Protein AF-A0A1B6J426-F1 (afdb_monomer_lite)

Structure (mmCIF, N/CA/C/O backbone):
data_AF-A0A1B6J426-F1
#
_entry.id   AF-A0A1B6J426-F1
#
loop_
_atom_site.group_PDB
_atom_site.id
_atom_site.type_symbol
_atom_site.label_atom_id
_atom_site.label_alt_id
_atom_site.label_comp_id
_atom_site.label_asym_id
_atom_site.label_entity_id
_atom_site.label_seq_id
_atom_site.pdbx_PDB_ins_code
_atom_site.Cartn_x
_atom_site.Cartn_y
_atom_site.Cartn_z
_atom_site.occupancy
_atom_site.B_iso_or_equiv
_atom_site.auth_seq_id
_atom_site.auth_comp_id
_atom_site.auth_asym_id
_atom_site.auth_atom_id
_atom_site.pdbx_PDB_model_num
ATOM 1 N N . GLY A 1 1 ? 21.134 -14.071 -1.293 1.00 75.44 1 GLY A N 1
ATOM 2 C CA . GLY A 1 1 ? 22.003 -13.758 -2.445 1.00 75.44 1 GLY A CA 1
ATOM 3 C C . GLY A 1 1 ? 21.266 -12.941 -3.487 1.00 75.44 1 GLY A C 1
ATOM 4 O O . GLY A 1 1 ? 21.494 -11.751 -3.580 1.00 75.44 1 GLY A O 1
ATOM 5 N N . VAL A 1 2 ? 20.347 -13.547 -4.243 1.00 83.56 2 VAL A N 1
ATOM 6 C CA . VAL A 1 2 ? 19.621 -12.830 -5.313 1.00 83.56 2 VAL A CA 1
ATOM 7 C C . VAL A 1 2 ? 18.605 -11.816 -4.765 1.00 83.56 2 VAL A C 1
ATOM 9 O O . VAL A 1 2 ? 18.543 -10.693 -5.248 1.00 83.56 2 VAL A O 1
ATOM 12 N N . SER A 1 3 ? 17.859 -12.170 -3.714 1.00 88.62 3 SER A N 1
ATOM 13 C CA . SER A 1 3 ? 16.848 -11.292 -3.100 1.00 88.62 3 SER A CA 1
ATOM 14 C C . SER A 1 3 ? 17.425 -9.973 -2.562 1.00 88.62 3 SER A C 1
ATOM 16 O O . SER A 1 3 ? 16.850 -8.912 -2.777 1.00 88.62 3 SER A O 1
ATOM 18 N N . ILE A 1 4 ? 18.601 -10.019 -1.928 1.00 90.94 4 ILE A N 1
ATOM 19 C CA . ILE A 1 4 ? 19.280 -8.816 -1.426 1.00 90.94 4 ILE A CA 1
ATOM 20 C C . ILE A 1 4 ? 19.764 -7.914 -2.574 1.00 90.94 4 ILE A C 1
ATOM 22 O O . ILE A 1 4 ? 19.708 -6.694 -2.453 1.00 90.94 4 ILE A O 1
ATOM 26 N N . CYS A 1 5 ? 20.170 -8.488 -3.715 1.00 92.19 5 CYS A N 1
ATOM 27 C CA . CYS A 1 5 ? 20.513 -7.703 -4.902 1.00 92.19 5 CYS A CA 1
ATOM 28 C C . CYS A 1 5 ? 19.295 -6.963 -5.464 1.00 92.19 5 CYS A C 1
ATOM 30 O O . CYS A 1 5 ? 19.427 -5.802 -5.834 1.00 92.19 5 CYS A O 1
ATOM 32 N N . LEU A 1 6 ? 18.119 -7.605 -5.498 1.00 90.38 6 LEU A N 1
ATOM 33 C CA . LEU A 1 6 ? 16.876 -6.947 -5.915 1.00 90.38 6 LEU A CA 1
ATOM 34 C C . LEU A 1 6 ? 16.544 -5.766 -5.011 1.00 90.38 6 LEU A C 1
ATOM 36 O O . LEU A 1 6 ? 16.287 -4.671 -5.501 1.00 90.38 6 LEU A O 1
ATOM 40 N N . TYR A 1 7 ? 16.622 -5.967 -3.697 1.00 91.44 7 TYR A N 1
ATOM 41 C CA . TYR A 1 7 ? 16.421 -4.890 -2.736 1.00 91.44 7 TYR A CA 1
ATOM 42 C C . TYR A 1 7 ? 17.358 -3.697 -3.006 1.00 91.44 7 TYR A C 1
ATOM 44 O O . TYR A 1 7 ? 16.880 -2.577 -3.180 1.00 91.44 7 TYR A O 1
ATOM 52 N N . TYR A 1 8 ? 18.673 -3.918 -3.115 1.00 92.50 8 TYR A N 1
ATOM 53 C CA . TYR A 1 8 ? 19.620 -2.822 -3.363 1.00 92.50 8 TYR A CA 1
ATOM 54 C C . TYR A 1 8 ? 19.478 -2.180 -4.747 1.00 92.50 8 TYR A C 1
ATOM 56 O O . TYR A 1 8 ? 19.763 -0.991 -4.894 1.00 92.50 8 TYR A O 1
ATOM 64 N N . LEU A 1 9 ? 19.021 -2.934 -5.749 1.00 92.69 9 LEU A N 1
ATOM 65 C CA . LEU A 1 9 ? 18.682 -2.393 -7.062 1.00 92.69 9 LEU A CA 1
ATOM 66 C C . LEU A 1 9 ? 17.533 -1.385 -6.954 1.00 92.69 9 LEU A C 1
ATOM 68 O O . LEU A 1 9 ? 17.644 -0.295 -7.505 1.00 92.69 9 LEU A O 1
ATOM 72 N N . ALA A 1 10 ? 16.471 -1.724 -6.216 1.00 93.62 10 ALA A N 1
ATOM 73 C CA . ALA A 1 10 ? 15.325 -0.838 -6.019 1.00 93.62 10 ALA A CA 1
ATOM 74 C C . ALA A 1 10 ? 15.622 0.349 -5.098 1.00 93.62 10 ALA A C 1
ATOM 76 O O . ALA A 1 10 ? 15.086 1.434 -5.302 1.00 93.62 10 ALA A O 1
ATOM 77 N N . TYR A 1 11 ? 16.515 0.173 -4.122 1.00 92.44 11 TYR A N 1
ATOM 78 C CA . TYR A 1 11 ? 16.965 1.255 -3.246 1.00 92.44 11 TYR A CA 1
ATOM 79 C C . TYR A 1 11 ? 17.638 2.404 -4.022 1.00 92.44 11 TYR A C 1
ATOM 81 O O . TYR A 1 11 ? 17.579 3.562 -3.611 1.00 92.44 11 TYR A O 1
ATOM 89 N N . CYS A 1 12 ? 18.270 2.105 -5.161 1.00 95.56 12 CYS A N 1
ATOM 90 C CA . CYS A 1 12 ? 18.831 3.113 -6.052 1.00 95.56 12 CYS A CA 1
ATOM 91 C C . CYS A 1 12 ? 17.807 3.511 -7.129 1.00 95.56 12 CYS A C 1
ATOM 93 O O . CYS A 1 12 ? 17.695 2.844 -8.157 1.00 95.56 12 CYS A O 1
ATOM 95 N N . GLU A 1 13 ? 17.108 4.634 -6.918 1.00 94.88 13 GLU A N 1
ATOM 96 C CA . GLU A 1 13 ? 16.091 5.172 -7.844 1.00 94.88 13 GLU A CA 1
ATOM 97 C C . GLU A 1 13 ? 16.594 5.228 -9.299 1.00 94.88 13 GLU A C 1
ATOM 99 O O . GLU A 1 13 ? 15.939 4.695 -10.192 1.00 94.88 13 GLU A O 1
ATOM 104 N N . ASP A 1 14 ? 17.794 5.772 -9.537 1.00 95.75 14 ASP A N 1
ATOM 105 C CA . ASP A 1 14 ? 18.390 5.872 -10.879 1.00 95.75 14 ASP A CA 1
ATOM 106 C C . ASP A 1 14 ? 18.650 4.507 -11.532 1.00 95.75 14 ASP A C 1
ATOM 108 O O . ASP A 1 14 ? 18.581 4.367 -12.756 1.00 95.75 14 ASP A O 1
ATOM 112 N N . ALA A 1 15 ? 19.013 3.498 -10.738 1.00 95.94 15 ALA A N 1
ATOM 113 C CA . ALA A 1 15 ? 1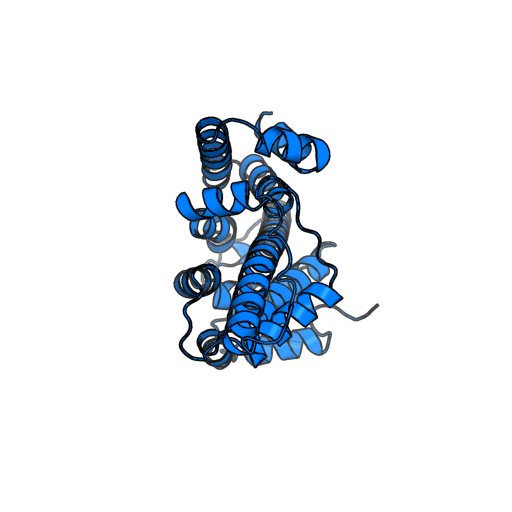9.250 2.156 -11.254 1.00 95.94 15 ALA A CA 1
ATOM 114 C C . ALA A 1 15 ? 17.925 1.490 -11.627 1.00 95.94 15 ALA A C 1
ATOM 116 O O . ALA A 1 15 ? 17.811 0.931 -12.720 1.00 95.94 15 ALA A O 1
ATOM 117 N N . LEU A 1 16 ? 16.919 1.598 -10.758 1.00 96.88 16 LEU A N 1
ATOM 118 C CA . LEU A 1 1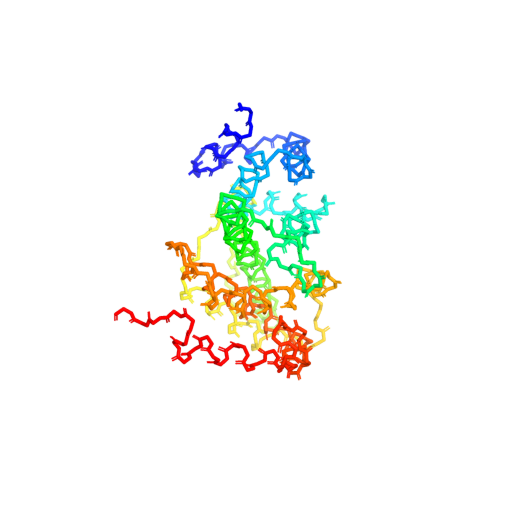6 ? 15.599 1.037 -11.006 1.00 96.88 16 LEU A CA 1
ATOM 119 C C . LEU A 1 16 ? 14.876 1.746 -12.161 1.00 96.88 16 LEU A C 1
ATOM 121 O O . LEU A 1 16 ? 14.223 1.080 -12.962 1.00 96.88 16 LEU A O 1
ATOM 125 N N . GLU A 1 17 ? 15.069 3.055 -12.341 1.00 97.19 17 GLU A N 1
ATOM 126 C CA . GLU A 1 17 ? 14.564 3.780 -13.513 1.00 97.19 17 GLU A CA 1
ATOM 127 C C . GLU A 1 17 ? 15.110 3.175 -14.817 1.00 97.19 17 GLU A C 1
ATOM 129 O O . GLU A 1 17 ? 14.360 2.954 -15.770 1.00 97.19 17 GLU A O 1
ATOM 134 N N . ARG A 1 18 ? 16.406 2.836 -14.867 1.00 97.19 18 ARG A N 1
ATOM 135 C CA . ARG A 1 18 ? 16.998 2.177 -16.047 1.00 97.19 18 ARG A CA 1
ATOM 136 C C . ARG A 1 18 ? 16.461 0.768 -16.256 1.00 97.19 18 ARG A C 1
ATOM 138 O O . ARG A 1 18 ? 16.307 0.352 -17.400 1.00 97.19 18 ARG A O 1
ATOM 145 N N . VAL A 1 19 ? 16.175 0.039 -15.179 1.00 97.19 19 VAL A N 1
ATOM 146 C CA . VAL A 1 19 ? 15.521 -1.275 -15.258 1.00 97.19 19 VAL A CA 1
ATOM 147 C C . VAL A 1 19 ? 14.135 -1.125 -15.874 1.00 97.19 19 VAL A C 1
ATOM 149 O O . VAL A 1 19 ? 13.803 -1.885 -16.773 1.00 97.19 19 VAL A O 1
ATOM 152 N N . CYS A 1 20 ? 13.374 -0.096 -15.492 1.00 97.44 20 CYS A N 1
ATOM 153 C CA . CYS A 1 20 ? 12.045 0.198 -16.037 1.00 97.44 20 CYS A CA 1
ATOM 154 C C . CYS A 1 20 ? 12.035 0.535 -17.543 1.00 97.44 20 CYS A C 1
ATOM 156 O O . CYS A 1 20 ? 10.964 0.580 -18.145 1.00 97.44 20 CYS A O 1
ATOM 158 N N . LEU A 1 21 ? 13.200 0.762 -18.162 1.00 97.38 21 LEU A N 1
ATOM 159 C CA . LEU A 1 21 ? 13.352 0.946 -19.612 1.00 97.38 21 LEU A CA 1
ATOM 160 C C . LEU A 1 21 ? 13.595 -0.370 -20.373 1.00 97.38 21 LEU A C 1
ATOM 162 O O . LEU A 1 21 ? 13.662 -0.361 -21.604 1.00 97.38 21 LEU A O 1
ATOM 166 N N . LEU A 1 22 ? 13.763 -1.491 -19.668 1.00 97.62 22 LEU A N 1
ATOM 167 C CA . LEU A 1 22 ? 13.938 -2.804 -20.284 1.00 97.62 22 LEU A CA 1
ATOM 168 C C . LEU A 1 22 ? 12.643 -3.281 -20.969 1.00 97.62 22 LEU A C 1
ATOM 170 O O . LEU A 1 22 ? 11.553 -2.790 -20.668 1.00 97.62 22 LEU A O 1
ATOM 174 N N . PRO A 1 23 ? 12.734 -4.250 -21.900 1.00 98.00 23 PRO A N 1
ATOM 175 C CA . PRO A 1 23 ? 11.558 -4.813 -22.551 1.00 98.00 23 PRO A CA 1
ATOM 176 C C . PRO A 1 23 ? 10.539 -5.359 -21.548 1.00 98.00 23 PRO A C 1
ATOM 178 O O . PRO A 1 23 ? 10.910 -5.981 -20.557 1.00 98.00 23 PRO A O 1
ATOM 181 N N . HIS A 1 24 ? 9.251 -5.208 -21.860 1.00 96.94 24 HIS A N 1
ATOM 182 C CA . HIS A 1 24 ? 8.154 -5.588 -20.965 1.00 96.94 24 HIS A CA 1
ATOM 183 C C . HIS A 1 24 ? 8.243 -7.030 -20.437 1.00 96.94 24 HIS A C 1
ATOM 185 O O . HIS A 1 24 ? 8.048 -7.240 -19.250 1.00 96.94 24 HIS A O 1
ATOM 191 N N . HIS A 1 25 ? 8.628 -8.009 -21.267 1.00 97.75 25 HIS A N 1
ATOM 192 C CA . HIS A 1 25 ? 8.788 -9.398 -20.810 1.00 97.75 25 HIS A CA 1
ATOM 193 C C . HIS A 1 25 ? 9.840 -9.550 -19.695 1.00 97.75 25 HIS A C 1
ATOM 195 O O . HIS A 1 25 ? 9.650 -10.344 -18.786 1.00 97.75 25 HIS A O 1
ATOM 201 N N . ILE A 1 26 ? 10.909 -8.745 -19.713 1.00 98.12 26 ILE A N 1
ATOM 202 C CA . ILE A 1 26 ? 11.928 -8.746 -18.653 1.00 98.12 26 ILE A CA 1
ATOM 203 C C . ILE A 1 26 ? 11.361 -8.164 -17.354 1.00 98.12 26 ILE A C 1
ATOM 205 O O . ILE A 1 26 ? 11.683 -8.647 -16.273 1.00 98.12 26 ILE A O 1
ATOM 209 N N . LEU A 1 27 ? 10.512 -7.136 -17.450 1.00 98.06 27 LEU A N 1
ATOM 210 C CA . LEU A 1 27 ? 9.833 -6.551 -16.291 1.00 98.06 27 LEU A CA 1
ATOM 211 C C . LEU A 1 27 ? 8.810 -7.520 -15.695 1.00 98.06 27 LEU A C 1
ATOM 213 O O . LEU A 1 27 ? 8.777 -7.691 -14.479 1.00 98.06 27 LEU A O 1
ATOM 217 N N . ALA A 1 28 ? 8.043 -8.200 -16.546 1.00 98.44 28 ALA A N 1
ATOM 218 C CA . ALA A 1 28 ? 7.099 -9.231 -16.135 1.00 98.44 28 ALA A CA 1
ATOM 219 C C . ALA A 1 28 ? 7.801 -10.383 -15.402 1.00 98.44 28 ALA A C 1
ATOM 221 O O . ALA A 1 28 ? 7.361 -10.770 -14.316 1.00 98.44 28 ALA A O 1
ATOM 222 N N . ASP A 1 29 ? 8.928 -10.873 -15.930 1.00 98.38 29 ASP A N 1
ATOM 223 C CA . ASP A 1 29 ? 9.743 -11.917 -15.295 1.00 98.38 29 ASP A CA 1
ATOM 224 C C . ASP A 1 29 ? 10.355 -11.440 -13.967 1.00 98.38 29 ASP A C 1
ATOM 226 O O . ASP A 1 29 ? 10.378 -12.181 -12.981 1.00 98.38 29 ASP A O 1
ATOM 230 N N . LEU A 1 30 ? 10.825 -10.188 -13.914 1.00 97.88 30 LEU A N 1
ATOM 231 C CA . LEU A 1 30 ? 11.364 -9.571 -12.700 1.00 97.88 30 LEU A CA 1
ATOM 232 C C . LEU A 1 30 ? 10.310 -9.516 -11.589 1.00 97.88 30 LEU A C 1
ATOM 234 O O . LEU A 1 30 ? 10.582 -9.936 -10.461 1.00 97.88 30 LEU A O 1
ATOM 238 N N . VAL A 1 31 ? 9.115 -9.013 -11.905 1.00 98.31 31 VAL A N 1
ATOM 239 C CA . VAL A 1 31 ? 8.001 -8.929 -10.954 1.00 98.31 31 VAL A CA 1
ATOM 240 C C . VAL A 1 31 ? 7.525 -10.325 -10.563 1.00 98.31 31 VAL A C 1
ATOM 242 O O . VAL A 1 31 ? 7.381 -10.580 -9.370 1.00 98.31 31 VAL A O 1
ATOM 245 N N . SER A 1 32 ? 7.420 -11.260 -11.513 1.00 98.31 32 SER A N 1
ATOM 246 C CA . SER A 1 32 ? 7.071 -12.665 -11.245 1.00 98.31 32 SER A CA 1
ATOM 247 C C . SER A 1 32 ? 8.020 -13.291 -10.231 1.00 98.31 32 SER A C 1
ATOM 249 O O . SER A 1 32 ? 7.596 -13.935 -9.271 1.00 98.31 32 SER A O 1
ATOM 251 N N . TYR A 1 33 ? 9.322 -13.078 -10.414 1.00 97.19 33 TYR A N 1
ATOM 252 C CA . TYR A 1 33 ? 10.337 -13.610 -9.517 1.00 97.19 33 TYR A CA 1
ATOM 253 C C . TYR A 1 33 ? 10.290 -12.951 -8.130 1.00 97.19 33 TYR A C 1
ATOM 255 O O . TYR A 1 33 ? 10.394 -13.641 -7.115 1.00 97.19 33 TYR A O 1
ATOM 263 N N . ALA A 1 34 ? 10.096 -11.632 -8.058 1.00 97.31 34 ALA A N 1
ATOM 264 C CA . ALA A 1 34 ? 9.940 -10.931 -6.786 1.00 97.31 34 ALA A CA 1
ATOM 265 C C . ALA A 1 34 ? 8.661 -11.359 -6.038 1.00 97.31 34 ALA A C 1
ATOM 267 O O . ALA A 1 34 ? 8.697 -11.539 -4.822 1.00 97.31 34 ALA A O 1
ATOM 268 N N . LEU A 1 35 ? 7.556 -11.602 -6.747 1.00 97.81 35 LEU A N 1
ATOM 269 C CA . LEU A 1 35 ? 6.321 -12.142 -6.176 1.00 97.81 35 LEU A CA 1
ATOM 270 C C . LEU A 1 35 ? 6.499 -13.580 -5.680 1.00 97.81 35 LEU A C 1
ATOM 272 O O . LEU A 1 35 ? 6.036 -13.912 -4.591 1.00 97.81 35 LEU A O 1
ATOM 276 N N . TRP A 1 36 ? 7.224 -14.418 -6.422 1.00 96.38 36 TRP A N 1
ATOM 277 C CA . TRP A 1 36 ? 7.579 -15.763 -5.968 1.00 96.38 36 TRP A CA 1
ATOM 278 C C . TRP A 1 36 ? 8.390 -15.729 -4.662 1.00 96.38 36 TRP A C 1
ATOM 280 O O . TRP A 1 36 ? 8.144 -16.534 -3.761 1.00 96.38 36 TRP A O 1
ATOM 290 N N . LEU A 1 37 ? 9.307 -14.765 -4.505 1.00 95.62 37 LEU A N 1
ATOM 291 C CA . LEU A 1 37 ? 10.052 -14.570 -3.255 1.00 95.62 37 LEU A CA 1
ATOM 292 C C . LEU A 1 37 ? 9.154 -14.195 -2.063 1.00 95.62 37 LEU A C 1
ATOM 294 O O . LEU A 1 37 ? 9.485 -14.592 -0.946 1.00 95.62 37 LEU A O 1
ATOM 298 N N . LEU A 1 38 ? 8.039 -13.479 -2.269 1.00 94.69 38 LEU A N 1
ATOM 299 C CA . LEU A 1 38 ? 7.060 -13.199 -1.202 1.00 94.69 38 LEU A CA 1
ATOM 300 C C . LEU A 1 38 ? 6.386 -14.479 -0.692 1.00 94.69 38 LEU A C 1
ATOM 302 O O . LEU A 1 38 ? 6.070 -14.589 0.489 1.00 94.69 38 LEU A O 1
ATOM 306 N N . GLU A 1 39 ? 6.188 -15.464 -1.564 1.00 92.19 39 GLU A N 1
ATOM 307 C CA . GLU A 1 39 ? 5.526 -16.725 -1.212 1.00 92.19 39 GLU A CA 1
ATOM 308 C C . GLU A 1 39 ? 6.509 -17.764 -0.633 1.00 92.19 39 GLU A C 1
ATOM 310 O O . GLU A 1 39 ? 6.105 -18.653 0.121 1.00 92.19 39 GLU A O 1
ATOM 315 N N . CYS A 1 40 ? 7.812 -17.632 -0.910 1.00 85.31 40 CYS A N 1
ATOM 316 C CA . CYS A 1 40 ? 8.866 -18.535 -0.431 1.00 85.31 40 CYS A CA 1
ATOM 317 C C . CYS A 1 40 ? 8.945 -18.624 1.095 1.00 85.31 40 CYS A C 1
ATOM 319 O O . CYS A 1 40 ? 8.791 -17.626 1.775 1.00 85.31 40 CYS A O 1
ATOM 321 N N . SER A 1 41 ? 9.308 -19.779 1.648 1.00 71.31 41 SER A N 1
ATOM 322 C CA . SER A 1 41 ? 9.363 -20.026 3.100 1.00 71.31 41 SER A CA 1
ATOM 323 C C . SER A 1 41 ? 10.526 -19.367 3.857 1.00 71.31 41 SER A C 1
ATOM 325 O O . SER A 1 41 ? 10.605 -19.509 5.070 1.00 71.31 41 SER A O 1
ATOM 327 N N . HIS A 1 42 ? 11.442 -18.667 3.182 1.00 86.00 42 HIS A N 1
ATOM 328 C CA . HIS A 1 42 ? 12.589 -18.040 3.841 1.00 86.00 42 HIS A CA 1
ATOM 329 C C . HIS A 1 42 ? 12.315 -16.560 4.137 1.00 86.00 42 HIS A C 1
ATOM 331 O O . HIS A 1 42 ? 12.272 -15.746 3.209 1.00 86.00 42 HIS A O 1
ATOM 337 N N . ASP A 1 43 ? 12.223 -16.191 5.417 1.00 84.62 43 ASP A N 1
ATOM 338 C CA . ASP A 1 43 ? 11.827 -14.846 5.874 1.00 84.62 43 ASP A CA 1
ATOM 339 C C . ASP A 1 43 ? 12.655 -13.718 5.263 1.00 84.62 43 ASP A C 1
ATOM 341 O O . ASP A 1 43 ? 12.113 -12.711 4.810 1.00 84.62 43 ASP A O 1
ATOM 345 N N . SER A 1 44 ? 13.976 -13.895 5.154 1.00 89.12 44 SER A N 1
ATOM 346 C CA . SER A 1 44 ? 14.812 -12.868 4.525 1.00 89.12 44 SER A CA 1
ATOM 347 C C . SER A 1 44 ? 14.490 -12.681 3.036 1.00 89.12 44 SER A C 1
ATOM 349 O O . SER A 1 44 ? 14.612 -11.575 2.523 1.00 89.12 44 SER A O 1
ATOM 351 N N . GLY A 1 45 ? 14.064 -13.726 2.319 1.00 91.56 45 GLY A N 1
ATOM 352 C CA . GLY A 1 45 ? 13.622 -13.626 0.927 1.00 91.56 45 GLY A CA 1
ATOM 353 C C . GLY A 1 45 ? 12.357 -12.783 0.807 1.00 91.56 45 GLY A C 1
ATOM 354 O O . GLY A 1 45 ? 12.348 -11.824 0.032 1.00 91.56 45 GLY A O 1
ATOM 355 N N . ARG A 1 46 ? 11.360 -13.086 1.649 1.00 92.88 46 ARG A N 1
ATOM 356 C CA . ARG A 1 46 ? 10.104 -12.330 1.756 1.00 92.88 46 ARG A CA 1
ATOM 357 C C . ARG A 1 46 ? 10.364 -10.869 2.089 1.00 92.88 46 ARG A C 1
ATOM 359 O O . ARG A 1 46 ? 9.924 -9.987 1.367 1.00 92.88 46 ARG A O 1
ATOM 366 N N . CYS A 1 47 ? 11.159 -10.615 3.126 1.00 92.56 47 CYS A N 1
ATOM 367 C CA . CYS A 1 47 ? 11.491 -9.271 3.590 1.00 92.56 47 CYS A CA 1
ATOM 368 C C . CYS A 1 47 ? 12.164 -8.425 2.494 1.00 92.56 47 CYS A C 1
ATOM 370 O O . CYS A 1 47 ? 11.723 -7.311 2.209 1.00 92.56 47 CYS A O 1
ATOM 372 N N . HIS A 1 48 ? 13.180 -8.965 1.809 1.00 95.25 48 HIS A N 1
ATOM 373 C CA . HIS A 1 48 ? 13.829 -8.253 0.705 1.00 95.25 48 HIS A CA 1
ATOM 374 C C . HIS A 1 48 ? 12.878 -7.987 -0.470 1.00 95.25 48 HIS A C 1
ATOM 376 O O . HIS A 1 48 ? 12.963 -6.922 -1.077 1.00 95.25 48 HIS A O 1
ATOM 382 N N . ALA A 1 49 ? 11.977 -8.921 -0.789 1.00 96.94 49 ALA A N 1
ATOM 383 C CA . ALA A 1 49 ? 10.977 -8.729 -1.836 1.00 96.94 49 ALA A CA 1
ATOM 384 C C . ALA A 1 49 ? 9.933 -7.666 -1.447 1.00 96.94 49 ALA A C 1
ATOM 386 O O . ALA A 1 49 ? 9.619 -6.797 -2.259 1.00 96.94 49 ALA A O 1
ATOM 387 N N . THR A 1 50 ? 9.467 -7.656 -0.195 1.00 97.44 50 THR A N 1
ATOM 388 C CA . THR A 1 50 ? 8.571 -6.613 0.329 1.00 97.44 50 THR A CA 1
ATOM 389 C C . THR A 1 50 ? 9.221 -5.235 0.232 1.00 97.44 50 THR A C 1
ATOM 391 O O . THR A 1 50 ? 8.601 -4.291 -0.257 1.00 97.44 50 THR A O 1
ATOM 394 N N . MET A 1 51 ? 10.494 -5.117 0.630 1.00 96.38 51 MET A N 1
ATOM 395 C CA . MET A 1 51 ? 11.248 -3.868 0.490 1.00 96.38 51 MET A CA 1
ATOM 396 C C . MET A 1 51 ? 11.431 -3.474 -0.979 1.00 96.38 51 MET A C 1
ATOM 398 O O . MET A 1 51 ? 11.207 -2.315 -1.319 1.00 96.38 51 MET A O 1
ATOM 402 N N . PHE A 1 52 ? 11.786 -4.421 -1.855 1.00 97.88 52 PHE A N 1
ATOM 403 C CA . PHE A 1 52 ? 11.889 -4.186 -3.298 1.00 97.88 52 PHE A CA 1
ATOM 404 C C . PHE A 1 52 ? 10.611 -3.548 -3.849 1.00 97.88 52 PHE A C 1
ATOM 406 O O . PHE A 1 52 ? 10.689 -2.496 -4.482 1.00 97.88 52 PHE A O 1
ATOM 413 N N . PHE A 1 53 ? 9.441 -4.122 -3.560 1.00 98.31 53 PHE A N 1
ATOM 414 C CA . PHE A 1 53 ? 8.168 -3.560 -4.010 1.00 98.31 53 PHE A CA 1
ATOM 415 C C . PHE A 1 53 ? 7.888 -2.186 -3.399 1.00 98.31 53 PHE A C 1
ATOM 417 O O . PHE A 1 53 ? 7.552 -1.263 -4.137 1.00 98.31 53 PHE A O 1
ATOM 424 N N . GLY A 1 54 ? 8.127 -2.007 -2.097 1.00 97.19 54 GLY A N 1
ATOM 425 C CA . GLY A 1 54 ? 7.960 -0.715 -1.425 1.00 97.19 54 GLY A CA 1
ATOM 426 C C . GLY A 1 54 ? 8.755 0.425 -2.079 1.00 97.19 54 GLY A C 1
ATOM 427 O O . GLY A 1 54 ? 8.225 1.523 -2.230 1.00 97.19 54 GLY A O 1
ATOM 428 N N . PHE A 1 55 ? 9.989 0.165 -2.524 1.00 97.12 55 PHE A N 1
ATOM 429 C CA . PHE A 1 55 ? 10.790 1.142 -3.279 1.00 97.12 55 PHE A CA 1
ATOM 430 C C . PHE A 1 55 ? 10.392 1.252 -4.756 1.00 97.12 55 PHE A C 1
ATOM 432 O O . PHE A 1 55 ? 10.647 2.278 -5.384 1.00 97.12 55 PHE A O 1
ATOM 439 N N . SER A 1 56 ? 9.770 0.217 -5.322 1.00 97.81 56 SER A N 1
ATOM 440 C CA . SER A 1 56 ? 9.456 0.154 -6.752 1.00 97.81 56 SER A CA 1
ATOM 441 C C . SER A 1 56 ? 8.076 0.692 -7.119 1.00 97.81 56 SER A C 1
ATOM 443 O O . SER A 1 56 ? 7.877 1.073 -8.269 1.00 97.81 56 SER A O 1
ATOM 445 N N . PHE A 1 57 ? 7.129 0.779 -6.181 1.00 98.19 57 PHE A N 1
ATOM 446 C CA . PHE A 1 57 ? 5.767 1.251 -6.472 1.00 98.19 57 PHE A CA 1
ATOM 447 C C . PHE A 1 57 ? 5.695 2.691 -6.986 1.00 98.19 57 PHE A C 1
ATOM 449 O O . PHE A 1 57 ? 4.729 3.049 -7.655 1.00 98.19 57 PHE A O 1
ATOM 456 N N . GLN A 1 58 ? 6.740 3.495 -6.767 1.00 96.25 58 GLN A N 1
ATOM 457 C CA . GLN A 1 58 ? 6.846 4.822 -7.375 1.00 96.25 58 GLN A CA 1
ATOM 458 C C . GLN A 1 58 ? 6.943 4.795 -8.914 1.00 96.25 58 GLN A C 1
ATOM 460 O O . GLN A 1 58 ? 6.715 5.812 -9.568 1.00 96.25 58 GLN A O 1
ATOM 465 N N . PHE A 1 59 ? 7.259 3.640 -9.506 1.00 97.88 59 PHE A N 1
ATOM 466 C CA . PHE A 1 59 ? 7.311 3.418 -10.946 1.00 97.88 59 PHE A CA 1
ATOM 467 C C . PHE A 1 59 ? 6.024 2.742 -11.419 1.00 97.88 59 PHE A C 1
ATOM 469 O O . PHE A 1 59 ? 5.801 1.556 -11.161 1.00 97.88 59 PHE A O 1
ATOM 476 N N . ARG A 1 60 ? 5.190 3.475 -12.169 1.00 97.44 60 ARG A N 1
ATOM 477 C CA . ARG A 1 60 ? 3.881 2.975 -12.627 1.00 97.44 60 ARG A CA 1
ATOM 478 C C . ARG A 1 60 ? 3.986 1.652 -13.390 1.00 97.44 60 ARG A C 1
ATOM 480 O O . ARG A 1 60 ? 3.125 0.803 -13.224 1.00 97.44 60 ARG A O 1
ATOM 487 N N . ILE A 1 61 ? 5.043 1.453 -14.180 1.00 97.81 61 ILE A N 1
ATOM 488 C CA . ILE A 1 61 ? 5.227 0.209 -14.941 1.00 97.81 61 ILE A CA 1
ATOM 489 C C . ILE A 1 61 ? 5.428 -1.025 -14.046 1.00 97.81 61 ILE A C 1
ATOM 491 O O . ILE A 1 61 ? 4.978 -2.106 -14.403 1.00 97.81 61 ILE A O 1
ATOM 495 N N . ILE A 1 62 ? 6.067 -0.873 -12.879 1.00 98.38 62 ILE A N 1
ATOM 496 C CA . ILE A 1 62 ? 6.221 -1.969 -11.911 1.00 98.38 62 ILE A CA 1
ATOM 497 C C . ILE A 1 62 ? 4.925 -2.171 -11.124 1.00 98.38 62 ILE A C 1
ATOM 499 O O . ILE A 1 62 ? 4.543 -3.309 -10.870 1.00 98.38 62 ILE A O 1
ATOM 503 N N . LEU A 1 63 ? 4.241 -1.080 -10.765 1.00 98.56 63 LEU A N 1
ATOM 504 C CA . LEU A 1 63 ? 2.942 -1.123 -10.089 1.00 98.56 63 LEU A CA 1
ATOM 505 C C . LEU A 1 63 ? 1.886 -1.868 -10.923 1.00 98.56 63 LEU A C 1
ATOM 507 O O . LEU A 1 63 ? 1.237 -2.776 -10.420 1.00 98.56 63 LEU A O 1
ATOM 511 N N . GLU A 1 64 ? 1.757 -1.521 -12.207 1.00 98.25 64 GLU A N 1
ATOM 512 C CA . GLU A 1 64 ? 0.816 -2.162 -13.137 1.00 98.25 64 GLU A CA 1
ATOM 513 C C . GLU A 1 64 ? 1.118 -3.661 -13.297 1.00 98.25 64 GLU A C 1
ATOM 515 O O . GLU A 1 64 ? 0.206 -4.486 -13.298 1.00 98.25 64 GLU A O 1
ATOM 520 N N . GLU A 1 65 ? 2.397 -4.030 -13.379 1.00 98.62 65 GLU A N 1
ATOM 521 C CA . GLU A 1 65 ? 2.812 -5.430 -13.477 1.00 98.62 65 GLU A CA 1
ATOM 522 C C . GLU A 1 65 ? 2.534 -6.210 -12.180 1.00 98.62 65 GLU A C 1
ATOM 524 O O . GLU A 1 65 ? 2.096 -7.359 -12.216 1.00 98.62 65 GLU A O 1
ATOM 529 N N . PHE A 1 66 ? 2.736 -5.574 -11.023 1.00 98.75 66 PHE A N 1
ATOM 530 C CA . PHE A 1 66 ? 2.397 -6.141 -9.719 1.00 98.75 66 PHE A CA 1
ATOM 531 C C . PHE A 1 66 ? 0.896 -6.435 -9.602 1.00 98.75 66 PHE A C 1
ATOM 533 O O . PHE A 1 66 ? 0.522 -7.514 -9.140 1.00 98.75 66 PHE A O 1
ATOM 540 N N . ASP A 1 67 ? 0.039 -5.519 -10.059 1.00 98.62 67 ASP A N 1
ATOM 541 C CA . ASP A 1 67 ? -1.416 -5.706 -10.048 1.00 98.62 67 ASP A CA 1
ATOM 542 C C . ASP A 1 67 ? -1.862 -6.862 -10.950 1.00 98.62 67 ASP A C 1
ATOM 544 O O . ASP A 1 67 ? -2.650 -7.712 -10.531 1.00 98.62 67 ASP A O 1
ATOM 548 N N . VAL A 1 68 ? -1.345 -6.926 -12.184 1.00 98.38 68 VAL A N 1
ATOM 549 C CA . VAL A 1 68 ? -1.707 -7.971 -13.162 1.00 98.38 68 VAL A CA 1
ATOM 550 C C . VAL A 1 68 ? -1.316 -9.369 -12.674 1.00 98.38 68 VAL A C 1
ATOM 552 O O . VAL A 1 68 ? -1.961 -10.354 -13.038 1.00 98.38 68 VAL A O 1
ATOM 555 N N . GLN A 1 69 ? -0.297 -9.463 -11.821 1.00 98.50 69 GLN A N 1
ATOM 556 C CA . GLN A 1 69 ? 0.209 -10.719 -11.275 1.00 98.50 69 GLN A CA 1
ATOM 557 C C . GLN A 1 69 ? -0.304 -11.039 -9.859 1.00 98.50 69 GLN A C 1
ATOM 559 O O . GLN A 1 69 ? 0.313 -11.834 -9.141 1.00 98.50 69 GLN A O 1
ATOM 564 N N . ASP A 1 70 ? -1.447 -10.466 -9.456 1.00 98.12 70 ASP A N 1
ATOM 565 C CA . ASP A 1 70 ? -2.105 -10.759 -8.170 1.00 98.12 70 ASP A CA 1
ATOM 566 C C . ASP A 1 70 ? -1.193 -10.439 -6.964 1.00 98.12 70 ASP A C 1
ATOM 568 O O . ASP A 1 70 ? -1.154 -11.130 -5.939 1.00 98.12 70 ASP A O 1
ATOM 572 N N . GLY A 1 71 ? -0.400 -9.375 -7.114 1.00 98.56 71 GLY A N 1
ATOM 573 C CA . GLY A 1 71 ? 0.621 -8.981 -6.156 1.00 98.56 71 GLY A CA 1
ATOM 574 C C . GLY A 1 71 ? 0.046 -8.538 -4.817 1.00 98.56 71 GLY A C 1
ATOM 575 O O . GLY A 1 71 ? 0.603 -8.889 -3.777 1.00 98.56 71 GLY A O 1
ATOM 576 N N . LEU A 1 72 ? -1.087 -7.826 -4.813 1.00 98.62 72 LEU A N 1
ATOM 577 C CA . LEU A 1 72 ? -1.689 -7.313 -3.579 1.00 98.62 72 LEU A CA 1
ATOM 578 C C . LEU A 1 72 ? -2.083 -8.448 -2.628 1.00 98.62 72 LEU A C 1
ATOM 580 O O . LEU A 1 72 ? -1.769 -8.382 -1.440 1.00 98.62 72 LEU A O 1
ATOM 584 N N . ARG A 1 73 ? -2.691 -9.526 -3.144 1.00 98.44 73 ARG A N 1
ATOM 585 C CA . ARG A 1 73 ? -2.999 -10.721 -2.346 1.00 98.44 73 ARG A CA 1
ATOM 586 C C . ARG A 1 73 ? -1.731 -11.378 -1.812 1.00 98.44 73 ARG A C 1
ATOM 588 O O . ARG A 1 73 ? -1.691 -11.771 -0.649 1.00 98.44 73 ARG A O 1
ATOM 595 N N . LYS A 1 74 ? -0.694 -11.513 -2.643 1.00 98.25 74 LYS A N 1
ATOM 596 C CA . LYS A 1 74 ? 0.583 -12.118 -2.228 1.00 98.25 74 LYS A CA 1
ATOM 597 C C . LYS A 1 74 ? 1.254 -11.300 -1.125 1.00 98.25 74 LYS A C 1
ATOM 599 O O . LYS A 1 74 ? 1.702 -11.882 -0.146 1.00 98.25 74 LYS A O 1
ATOM 604 N N . LEU A 1 75 ? 1.262 -9.971 -1.242 1.00 98.25 75 LEU A N 1
ATOM 605 C CA . LEU A 1 75 ? 1.781 -9.059 -0.222 1.00 98.25 75 LEU A CA 1
ATOM 606 C C . LEU A 1 75 ? 0.949 -9.108 1.067 1.00 98.25 75 LEU A C 1
ATOM 608 O O . LEU A 1 75 ? 1.521 -9.190 2.150 1.00 98.25 75 LEU A O 1
ATOM 612 N N . TYR A 1 76 ? -0.382 -9.110 0.958 1.00 97.75 76 TYR A N 1
ATOM 613 C CA . TYR A 1 76 ? -1.291 -9.275 2.096 1.00 97.75 76 TYR A CA 1
ATOM 614 C C . TYR A 1 76 ? -0.996 -10.572 2.864 1.00 97.75 76 TYR A C 1
ATOM 616 O O . TYR A 1 76 ? -0.831 -10.541 4.083 1.00 97.75 76 TYR A O 1
ATOM 624 N N . ASN A 1 77 ? -0.821 -11.685 2.144 1.00 96.38 77 ASN A N 1
ATOM 625 C CA . ASN A 1 77 ? -0.536 -12.994 2.731 1.00 96.38 77 ASN A CA 1
ATOM 626 C C . ASN A 1 77 ? 0.785 -13.040 3.518 1.00 96.38 77 ASN A C 1
ATOM 628 O O . ASN A 1 77 ? 0.903 -13.850 4.428 1.00 96.38 77 ASN A O 1
ATOM 632 N N . VAL A 1 78 ? 1.767 -12.180 3.214 1.00 95.81 78 VAL A N 1
ATOM 633 C CA . VAL A 1 78 ? 3.017 -12.098 3.998 1.00 95.81 78 VAL A CA 1
ATOM 634 C C . VAL A 1 78 ? 2.748 -11.661 5.441 1.00 95.81 78 VAL A C 1
ATOM 636 O O . VAL A 1 78 ? 3.478 -12.061 6.343 1.00 95.81 78 VAL A O 1
ATOM 639 N N . MET A 1 79 ? 1.711 -10.849 5.659 1.00 94.81 79 MET A N 1
ATOM 640 C CA . MET A 1 79 ? 1.324 -10.345 6.976 1.00 94.81 79 MET A CA 1
ATOM 641 C C . MET A 1 79 ? 0.193 -11.168 7.596 1.00 94.81 79 MET A C 1
ATOM 643 O O . MET A 1 79 ? 0.267 -11.506 8.771 1.00 94.81 79 MET A O 1
ATOM 647 N N . SER A 1 80 ? -0.834 -11.530 6.824 1.00 93.69 80 SER A N 1
ATOM 648 C CA . SER A 1 80 ? -2.053 -12.156 7.354 1.00 93.69 80 SER A CA 1
ATOM 649 C C . SER A 1 80 ? -1.853 -13.567 7.911 1.00 93.69 80 SER A C 1
ATOM 651 O O . SER A 1 80 ? -2.711 -14.058 8.634 1.00 93.69 80 SER A O 1
ATOM 653 N N . THR A 1 81 ? -0.763 -14.247 7.546 1.00 91.75 81 THR A N 1
ATOM 654 C CA . THR A 1 81 ? -0.453 -15.603 8.026 1.00 91.75 81 THR A CA 1
ATOM 655 C C . THR A 1 81 ? 0.550 -15.609 9.178 1.00 91.75 81 THR A C 1
ATOM 657 O O . THR A 1 81 ? 1.077 -16.670 9.508 1.00 91.75 81 THR A O 1
ATOM 660 N N . LEU A 1 82 ? 0.906 -14.443 9.728 1.00 91.19 82 LEU A N 1
ATOM 661 C CA . LEU A 1 82 ? 1.851 -14.364 10.838 1.00 91.19 82 LEU A CA 1
ATOM 662 C C . LEU A 1 82 ? 1.156 -14.753 12.150 1.00 91.19 82 LEU A C 1
ATOM 664 O O . LEU A 1 82 ? 0.129 -14.154 12.471 1.00 91.19 82 LEU A O 1
ATOM 668 N N . PRO A 1 83 ? 1.736 -15.666 12.954 1.00 88.62 83 PRO A N 1
ATOM 669 C CA . PRO A 1 83 ? 1.128 -16.080 14.219 1.00 88.62 83 PRO A CA 1
ATOM 670 C C . PRO A 1 83 ? 0.946 -14.931 15.220 1.00 88.62 83 PRO A C 1
ATOM 672 O O . PRO A 1 83 ? -0.015 -14.934 15.971 1.00 88.62 83 PRO A O 1
ATOM 675 N N . ILE A 1 84 ? 1.790 -13.889 15.169 1.00 88.44 84 ILE A N 1
ATOM 676 C CA . ILE A 1 84 ? 1.656 -12.691 16.026 1.00 88.44 84 ILE A CA 1
ATOM 677 C C . ILE A 1 84 ? 0.342 -11.912 15.801 1.00 88.44 84 ILE A C 1
ATOM 679 O O . ILE A 1 84 ? 0.005 -11.038 16.590 1.00 88.44 84 ILE A O 1
ATOM 683 N N . LEU A 1 85 ? -0.367 -12.177 14.697 1.00 87.75 85 LEU A N 1
ATOM 684 C CA . LEU A 1 85 ? -1.664 -11.576 14.374 1.00 87.75 85 LEU A CA 1
ATOM 685 C C . LEU A 1 85 ? -2.818 -12.590 14.477 1.00 87.75 85 LEU A C 1
ATOM 687 O O . LEU A 1 85 ? -3.954 -12.252 14.142 1.00 87.75 85 LEU A O 1
ATOM 691 N N . ALA A 1 86 ? -2.545 -13.829 14.896 1.00 82.25 86 ALA A N 1
ATOM 692 C CA . ALA A 1 86 ? -3.571 -14.843 15.086 1.00 82.25 86 ALA A CA 1
ATOM 693 C C . ALA A 1 86 ? -4.310 -14.589 16.408 1.00 82.25 86 ALA A C 1
ATOM 695 O O . ALA A 1 86 ? -3.706 -14.559 17.472 1.00 82.25 86 ALA A O 1
ATOM 696 N N . VAL A 1 87 ? -5.631 -14.413 16.334 1.00 68.12 87 VAL A N 1
ATOM 697 C CA . VAL A 1 87 ? -6.485 -14.138 17.506 1.00 68.12 87 VAL A CA 1
ATOM 698 C C . VAL A 1 87 ? -6.730 -15.402 18.349 1.00 68.12 87 VAL A C 1
ATOM 700 O O . VAL A 1 87 ? -7.014 -15.303 19.535 1.00 68.12 87 VAL A O 1
ATOM 703 N N . GLU A 1 88 ? -6.609 -16.593 17.750 1.00 65.00 88 GLU A N 1
ATOM 704 C CA . GLU A 1 88 ? -6.991 -17.877 18.369 1.00 65.00 88 GLU A CA 1
ATOM 705 C C . GLU A 1 88 ? -5.809 -18.827 18.644 1.00 65.00 88 GLU A C 1
ATOM 707 O O . GLU A 1 88 ? -6.014 -19.901 19.212 1.00 65.00 88 GLU A O 1
ATOM 712 N N . ASP A 1 89 ? -4.588 -18.485 18.218 1.00 60.12 89 ASP A N 1
ATOM 713 C CA . ASP A 1 89 ? -3.454 -19.416 18.243 1.00 60.12 89 ASP A CA 1
ATOM 714 C C . ASP A 1 89 ? -2.538 -19.134 19.445 1.00 60.12 89 ASP A C 1
ATOM 716 O O . ASP A 1 89 ? -1.743 -18.200 19.437 1.00 60.12 89 ASP A O 1
ATOM 720 N N . ASP A 1 90 ? -2.636 -19.974 20.480 1.00 55.28 90 ASP A N 1
ATOM 721 C CA . ASP A 1 90 ? -1.810 -19.948 21.706 1.00 55.28 90 ASP A CA 1
ATOM 722 C C . ASP A 1 90 ? -0.401 -20.545 21.464 1.00 55.28 90 ASP A C 1
ATOM 724 O O . ASP A 1 90 ? 0.239 -21.141 22.337 1.00 55.28 90 ASP A O 1
ATOM 728 N N . ALA A 1 91 ? 0.080 -20.463 20.220 1.00 61.09 91 ALA A N 1
ATOM 729 C CA . ALA A 1 91 ? 1.419 -20.880 19.851 1.00 61.09 91 ALA A CA 1
ATOM 730 C C . ALA A 1 91 ? 2.411 -19.851 20.399 1.00 61.09 91 ALA A C 1
ATOM 732 O O . ALA A 1 91 ? 2.650 -18.811 19.789 1.00 61.09 91 ALA A O 1
ATOM 733 N N . ALA A 1 92 ? 2.992 -20.153 21.561 1.00 68.19 92 ALA A N 1
ATOM 734 C CA . ALA A 1 92 ? 4.017 -19.326 22.183 1.00 68.19 92 ALA A CA 1
ATOM 735 C C . ALA A 1 92 ? 5.216 -19.143 21.233 1.00 68.19 92 ALA A C 1
ATOM 737 O O . ALA A 1 92 ? 6.068 -20.028 21.110 1.00 68.19 92 ALA A O 1
ATOM 738 N N . LEU A 1 93 ? 5.264 -17.992 20.561 1.00 80.69 93 LEU A N 1
ATOM 739 C CA . LEU A 1 93 ? 6.427 -17.542 19.809 1.00 80.69 93 LEU A CA 1
ATOM 740 C C . LEU A 1 93 ? 7.559 -17.235 20.787 1.00 80.69 93 LEU A C 1
ATOM 742 O O . LEU A 1 93 ? 7.336 -16.725 21.887 1.00 80.69 93 LEU A O 1
ATOM 746 N N . ASN A 1 94 ? 8.793 -17.530 20.390 1.00 87.06 94 ASN A N 1
ATOM 747 C CA . ASN A 1 94 ? 9.938 -17.019 21.136 1.00 87.06 94 ASN A CA 1
ATOM 748 C C . ASN A 1 94 ? 10.212 -15.543 20.782 1.00 87.06 94 ASN A C 1
ATOM 750 O O . ASN A 1 94 ? 9.718 -15.015 19.787 1.00 87.06 94 ASN A O 1
ATOM 754 N N . GLU A 1 95 ? 11.036 -14.875 21.591 1.00 86.44 95 GLU A N 1
ATOM 755 C CA . GLU A 1 95 ? 11.331 -13.443 21.439 1.00 86.44 95 GLU A CA 1
ATOM 756 C C . GLU A 1 95 ? 11.922 -13.083 20.058 1.00 86.44 95 GLU A C 1
ATOM 758 O O . GLU A 1 95 ? 11.579 -12.044 19.486 1.00 86.44 95 GLU A O 1
ATOM 763 N N . ASP A 1 96 ? 12.762 -13.953 19.482 1.00 87.50 96 ASP A N 1
ATOM 764 C CA . ASP A 1 96 ? 13.362 -13.739 18.159 1.00 87.50 96 ASP A CA 1
ATOM 765 C C . ASP A 1 96 ? 12.314 -13.852 17.037 1.00 87.50 96 ASP A C 1
ATOM 767 O O . ASP A 1 96 ? 12.311 -13.051 16.095 1.00 87.50 96 ASP A O 1
ATOM 771 N N . GLU A 1 97 ? 11.398 -14.817 17.144 1.00 89.44 97 GLU A N 1
ATOM 772 C CA . GLU A 1 97 ? 10.282 -15.009 16.211 1.00 89.44 97 GLU A CA 1
ATOM 773 C C . GLU A 1 97 ? 9.306 -13.832 16.262 1.00 89.44 97 GLU A C 1
ATOM 775 O O . GLU A 1 97 ? 8.916 -13.313 15.213 1.00 89.44 97 GLU A O 1
ATOM 780 N N . GLU A 1 98 ? 8.970 -13.346 17.459 1.00 89.88 98 GLU A N 1
ATOM 781 C CA . GLU A 1 98 ? 8.146 -12.148 17.617 1.00 89.88 98 GLU A CA 1
ATOM 782 C C . GLU A 1 98 ? 8.823 -10.910 17.020 1.00 89.88 98 GLU A C 1
ATOM 784 O O . GLU A 1 98 ? 8.187 -10.124 16.313 1.00 89.88 98 GLU A O 1
ATOM 789 N N . CYS A 1 99 ? 10.117 -10.718 17.286 1.00 90.06 99 CYS A N 1
ATOM 790 C CA . CYS A 1 99 ? 10.884 -9.597 16.749 1.00 90.06 99 CYS A CA 1
ATOM 791 C C . CYS A 1 99 ? 10.905 -9.622 15.212 1.00 90.06 99 CYS A C 1
ATOM 793 O O . CYS A 1 99 ? 10.633 -8.603 14.564 1.00 90.06 99 CYS A O 1
ATOM 795 N N . SER A 1 100 ? 11.148 -10.799 14.627 1.00 91.44 100 SER A N 1
ATOM 796 C CA . SER A 1 100 ? 11.088 -11.016 13.180 1.00 91.44 100 SER A CA 1
ATOM 797 C C . SER A 1 100 ? 9.696 -10.699 12.625 1.00 91.44 100 SER A C 1
ATOM 799 O O . SER A 1 100 ? 9.570 -9.916 11.678 1.00 91.44 100 SER A O 1
ATOM 801 N N . ALA A 1 101 ? 8.638 -11.217 13.254 1.00 92.69 101 ALA A N 1
ATOM 802 C CA . ALA A 1 101 ? 7.262 -10.996 12.825 1.00 92.69 101 ALA A CA 1
ATOM 803 C C . ALA A 1 101 ? 6.879 -9.505 12.863 1.00 92.69 101 ALA A C 1
ATOM 805 O O . ALA A 1 101 ? 6.368 -8.984 11.870 1.00 92.69 101 ALA A O 1
ATOM 806 N N . ARG A 1 102 ? 7.217 -8.775 13.937 1.00 94.56 102 ARG A N 1
ATOM 807 C CA . ARG A 1 102 ? 7.008 -7.312 14.039 1.00 94.56 102 ARG A CA 1
ATOM 808 C C . ARG A 1 102 ? 7.709 -6.550 12.911 1.00 94.56 102 ARG A C 1
ATOM 810 O O . ARG A 1 102 ? 7.161 -5.585 12.370 1.00 94.56 102 ARG A O 1
ATOM 817 N N . GLN A 1 103 ? 8.909 -6.980 12.520 1.00 93.69 103 GLN A N 1
ATOM 818 C CA . GLN A 1 103 ? 9.642 -6.364 11.414 1.00 93.69 103 GLN A CA 1
ATOM 819 C C . GLN A 1 103 ? 9.010 -6.681 10.048 1.00 93.69 103 GLN A C 1
ATOM 821 O O . GLN A 1 103 ? 8.970 -5.804 9.181 1.00 93.69 103 GLN A O 1
ATOM 826 N N . ILE A 1 104 ? 8.470 -7.888 9.856 1.00 94.75 104 ILE A N 1
ATOM 827 C CA . ILE A 1 104 ? 7.706 -8.244 8.651 1.00 94.75 104 ILE A CA 1
ATOM 828 C C . ILE A 1 104 ? 6.444 -7.380 8.551 1.00 94.75 104 ILE A C 1
ATOM 830 O O . ILE A 1 104 ? 6.234 -6.759 7.508 1.00 94.75 104 ILE A O 1
ATOM 834 N N . VAL A 1 105 ? 5.658 -7.270 9.631 1.00 96.75 105 VAL A N 1
ATOM 835 C CA . VAL A 1 105 ? 4.460 -6.411 9.683 1.00 96.75 105 VAL A CA 1
ATOM 836 C C . VAL A 1 105 ? 4.817 -4.979 9.292 1.00 96.75 105 VAL A C 1
ATOM 838 O O . VAL A 1 105 ? 4.206 -4.416 8.385 1.00 96.75 105 VAL A O 1
ATOM 841 N N . ARG A 1 106 ? 5.870 -4.413 9.897 1.00 96.81 106 ARG A N 1
ATOM 842 C CA . ARG A 1 106 ? 6.367 -3.072 9.560 1.00 96.81 106 ARG A CA 1
ATOM 843 C C . ARG A 1 106 ? 6.634 -2.916 8.065 1.00 96.81 106 ARG A C 1
ATOM 845 O O . ARG A 1 106 ? 6.163 -1.958 7.453 1.00 96.81 106 ARG A O 1
ATOM 852 N N . HIS A 1 107 ? 7.390 -3.837 7.469 1.00 96.94 107 HIS A N 1
ATOM 853 C CA . HIS A 1 107 ? 7.722 -3.766 6.047 1.00 96.94 107 HIS A CA 1
ATOM 854 C C . HIS A 1 107 ? 6.486 -3.866 5.152 1.00 96.94 107 HIS A C 1
ATOM 856 O O . HIS A 1 107 ? 6.402 -3.128 4.169 1.00 96.94 107 HIS A O 1
ATOM 862 N N . VAL A 1 108 ? 5.523 -4.728 5.490 1.00 98.19 108 VAL A N 1
ATOM 863 C CA . VAL A 1 108 ? 4.276 -4.860 4.724 1.00 98.19 108 VAL A CA 1
ATOM 864 C C . VAL A 1 108 ? 3.416 -3.602 4.851 1.00 98.19 108 VAL A C 1
ATOM 866 O O . VAL A 1 108 ? 2.954 -3.104 3.828 1.00 98.19 108 VAL A O 1
ATOM 869 N N . CYS A 1 109 ? 3.260 -3.021 6.046 1.00 98.56 109 CYS A N 1
ATOM 870 C CA . CYS A 1 109 ? 2.530 -1.760 6.229 1.00 98.56 109 CYS A CA 1
ATOM 871 C C . CYS A 1 109 ? 3.147 -0.618 5.407 1.00 98.56 109 CYS A C 1
ATOM 873 O O . CYS A 1 109 ? 2.424 0.109 4.725 1.00 98.56 109 CYS A O 1
ATOM 875 N N . VAL A 1 110 ? 4.478 -0.489 5.409 1.00 98.12 110 VAL A N 1
ATOM 876 C CA . VAL A 1 110 ? 5.182 0.513 4.591 1.00 98.12 110 VAL A CA 1
ATOM 877 C C . VAL A 1 110 ? 4.981 0.246 3.095 1.00 98.12 110 VAL A C 1
ATOM 879 O O . VAL A 1 110 ? 4.724 1.179 2.337 1.00 98.12 110 VAL A O 1
ATOM 882 N N . ALA A 1 111 ? 5.060 -1.009 2.648 1.00 98.50 111 ALA A N 1
ATOM 883 C CA . ALA A 1 111 ? 4.841 -1.357 1.245 1.00 98.50 111 ALA A CA 1
ATOM 884 C C . ALA A 1 111 ? 3.393 -1.083 0.797 1.00 98.50 111 ALA A C 1
ATOM 886 O O . ALA A 1 111 ? 3.196 -0.498 -0.265 1.00 98.50 111 ALA A O 1
ATOM 887 N N . LEU A 1 112 ? 2.391 -1.431 1.614 1.00 98.75 112 LEU A N 1
ATOM 888 C CA . LEU A 1 112 ? 0.973 -1.146 1.352 1.00 98.75 112 LEU A CA 1
ATOM 889 C C . LEU A 1 112 ? 0.692 0.356 1.285 1.00 98.75 112 LEU A C 1
ATOM 891 O O . LEU A 1 112 ? -0.041 0.805 0.405 1.00 98.75 112 LEU A O 1
ATOM 895 N N . LYS A 1 113 ? 1.312 1.143 2.169 1.00 98.50 113 LYS A N 1
ATOM 896 C CA . LYS A 1 113 ? 1.267 2.605 2.103 1.00 98.50 113 LYS A CA 1
ATOM 897 C C . LYS A 1 113 ? 1.785 3.098 0.753 1.00 98.50 113 LYS A C 1
ATOM 899 O O . LYS A 1 113 ? 1.073 3.815 0.060 1.00 98.50 113 LYS A O 1
ATOM 904 N N . ARG A 1 114 ? 2.992 2.684 0.345 1.00 98.06 114 ARG A N 1
ATOM 905 C CA . ARG A 1 114 ? 3.592 3.096 -0.940 1.00 98.06 114 ARG A CA 1
ATOM 906 C C . ARG A 1 114 ? 2.755 2.666 -2.144 1.00 98.06 114 ARG A C 1
ATOM 908 O O . ARG A 1 114 ? 2.606 3.437 -3.087 1.00 98.06 114 ARG A O 1
ATOM 915 N N . TYR A 1 115 ? 2.185 1.466 -2.088 1.00 98.69 115 TYR A N 1
ATOM 916 C CA . TYR A 1 115 ? 1.258 0.945 -3.089 1.00 98.69 115 TYR A CA 1
ATOM 917 C C . TYR A 1 115 ? 0.026 1.849 -3.245 1.00 98.69 115 TYR A C 1
ATOM 919 O O . TYR A 1 115 ? -0.309 2.274 -4.352 1.00 98.69 115 TYR A O 1
ATOM 927 N N . LEU A 1 116 ? -0.629 2.204 -2.137 1.00 98.69 116 LEU A N 1
ATOM 928 C CA . LEU A 1 116 ? -1.825 3.041 -2.181 1.00 98.69 116 LEU A CA 1
ATOM 929 C C . LEU A 1 116 ? -1.534 4.509 -2.483 1.00 98.69 116 LEU A C 1
ATOM 931 O O . LEU A 1 116 ? -2.322 5.112 -3.202 1.00 98.69 116 LEU A O 1
ATOM 935 N N . GLU A 1 117 ? -0.418 5.074 -2.017 1.00 98.25 117 GLU A N 1
ATOM 936 C CA . GLU A 1 117 ? 0.042 6.409 -2.434 1.00 98.25 117 GLU A CA 1
ATOM 937 C C . GLU A 1 117 ? 0.212 6.471 -3.962 1.00 98.25 117 GLU A C 1
ATOM 939 O O . GLU A 1 117 ? -0.234 7.423 -4.605 1.00 98.25 117 GLU A O 1
ATOM 944 N N . ALA A 1 118 ? 0.780 5.423 -4.567 1.00 98.00 118 ALA A N 1
ATOM 945 C CA . ALA A 1 118 ? 0.943 5.334 -6.015 1.00 98.00 118 ALA A CA 1
ATOM 946 C C . ALA A 1 118 ? -0.388 5.289 -6.764 1.00 98.00 118 ALA A C 1
ATOM 948 O O . ALA A 1 118 ? -0.608 6.040 -7.722 1.00 98.00 118 ALA A O 1
ATOM 949 N N . HIS A 1 119 ? -1.315 4.452 -6.306 1.00 98.38 119 HIS A N 1
ATOM 950 C CA . HIS A 1 119 ? -2.650 4.405 -6.887 1.00 98.38 119 HIS A CA 1
ATOM 951 C C . HIS A 1 119 ? -3.442 5.688 -6.665 1.00 98.38 119 HIS A C 1
ATOM 953 O O . HIS A 1 119 ? -4.194 6.090 -7.557 1.00 98.38 119 HIS A O 1
ATOM 959 N N . LEU A 1 120 ? -3.292 6.323 -5.503 1.00 98.12 120 LEU A N 1
ATOM 960 C CA . LEU A 1 120 ? -3.931 7.587 -5.160 1.00 98.12 120 LEU A CA 1
ATOM 961 C C . LEU A 1 120 ? -3.488 8.671 -6.137 1.00 98.12 120 LEU A C 1
ATOM 963 O O . LEU A 1 120 ? -4.343 9.332 -6.725 1.00 98.12 120 LEU A O 1
ATOM 967 N N . HIS A 1 121 ? -2.182 8.785 -6.380 1.00 96.44 121 HIS A N 1
ATOM 968 C CA . HIS A 1 121 ? -1.625 9.733 -7.338 1.00 96.44 121 HIS A CA 1
ATOM 969 C C . HIS A 1 121 ? -2.241 9.555 -8.733 1.00 96.44 121 HIS A C 1
ATOM 971 O O . HIS A 1 121 ? -2.794 10.500 -9.302 1.00 96.44 121 HIS A O 1
ATOM 977 N N . ILE A 1 122 ? -2.237 8.320 -9.250 1.00 95.94 122 ILE A N 1
ATOM 978 C CA . ILE A 1 122 ? -2.800 7.986 -10.568 1.00 95.94 122 ILE A CA 1
ATOM 979 C C . ILE A 1 122 ? -4.301 8.309 -10.625 1.00 95.94 122 ILE A C 1
ATOM 981 O O . ILE A 1 122 ? -4.791 8.880 -11.605 1.00 95.94 122 ILE A O 1
ATOM 985 N N . LYS A 1 123 ? -5.054 7.954 -9.578 1.00 96.38 123 LYS A N 1
ATOM 986 C CA . LYS A 1 123 ? -6.506 8.155 -9.525 1.00 96.38 123 LYS A CA 1
ATOM 987 C C . LYS A 1 123 ? -6.866 9.635 -9.406 1.00 96.38 123 LYS A C 1
ATOM 989 O O . LYS A 1 123 ? -7.760 10.085 -10.122 1.00 96.38 123 LYS A O 1
ATOM 994 N N . ALA A 1 124 ? -6.177 10.390 -8.555 1.00 95.38 124 ALA A N 1
ATOM 995 C CA . ALA A 1 124 ? -6.389 11.823 -8.371 1.00 95.38 124 ALA A CA 1
ATOM 996 C C . ALA A 1 124 ? -6.063 12.597 -9.651 1.00 95.38 124 ALA A C 1
ATOM 998 O O . ALA A 1 124 ? -6.852 13.442 -10.078 1.00 95.38 124 ALA A O 1
ATOM 999 N N . GLU A 1 125 ? -4.960 12.254 -10.320 1.00 93.31 125 GLU A N 1
ATOM 1000 C CA . GLU A 1 125 ? -4.601 12.828 -11.613 1.00 93.31 125 GLU A CA 1
ATOM 1001 C C . GLU A 1 125 ? -5.682 12.543 -12.670 1.00 93.31 125 GLU A C 1
ATOM 1003 O O . GLU A 1 125 ? -6.110 13.454 -13.387 1.00 93.31 125 GLU A O 1
ATOM 1008 N N . TYR A 1 126 ? -6.168 11.301 -12.750 1.00 93.00 126 TYR A N 1
ATOM 1009 C CA . TYR A 1 126 ? -7.245 10.922 -13.664 1.00 93.00 126 TYR A CA 1
ATOM 1010 C C . TYR A 1 126 ? -8.535 11.712 -13.399 1.00 93.00 126 TYR A C 1
ATOM 1012 O O . TYR A 1 126 ? -9.078 12.325 -14.320 1.00 93.00 126 TYR A O 1
ATOM 1020 N N . VAL A 1 127 ? -9.007 11.740 -12.150 1.00 93.62 127 VAL A N 1
ATOM 1021 C CA . VAL A 1 127 ? -10.250 12.428 -11.765 1.00 93.62 127 VAL A CA 1
ATOM 1022 C C . VAL A 1 127 ? -10.148 13.930 -12.036 1.00 93.62 127 VAL A C 1
ATOM 1024 O O . VAL A 1 127 ? -11.046 14.503 -12.654 1.00 93.62 127 VAL A O 1
ATOM 1027 N N . ARG A 1 128 ? -9.019 14.558 -11.684 1.00 91.88 128 ARG A N 1
ATOM 1028 C CA . ARG A 1 128 ? -8.753 15.979 -11.955 1.00 91.88 128 ARG A CA 1
ATOM 1029 C C . ARG A 1 128 ? -8.806 16.290 -13.452 1.00 91.88 128 ARG A C 1
ATOM 1031 O O . ARG A 1 128 ? -9.420 17.276 -13.854 1.00 91.88 128 ARG A O 1
ATOM 1038 N N . ARG A 1 129 ? -8.213 15.436 -14.294 1.00 89.56 129 ARG A N 1
ATOM 1039 C CA . ARG A 1 129 ? -8.239 15.588 -15.761 1.00 89.56 129 ARG A CA 1
ATOM 1040 C C . ARG A 1 129 ? -9.644 15.441 -16.339 1.00 89.56 129 ARG A C 1
ATOM 1042 O O . ARG A 1 129 ? -9.991 16.200 -17.241 1.00 89.56 129 ARG A O 1
ATOM 1049 N N . VAL A 1 130 ? -10.426 14.469 -15.866 1.00 89.75 130 VAL A N 1
ATOM 1050 C CA . VAL A 1 130 ? -11.817 14.271 -16.310 1.00 89.75 130 VAL A CA 1
ATOM 1051 C C . VAL A 1 130 ? -12.653 15.497 -15.954 1.00 89.75 130 VAL A C 1
ATOM 1053 O O . VAL A 1 130 ? -13.254 16.092 -16.843 1.00 89.75 130 VAL A O 1
ATOM 1056 N N . HIS A 1 131 ? -12.571 15.954 -14.705 1.00 88.75 131 HIS A N 1
ATOM 1057 C CA . HIS A 1 131 ? -13.280 17.142 -14.237 1.00 88.75 131 HIS A CA 1
ATOM 1058 C C . HIS A 1 131 ? -12.902 18.411 -15.027 1.00 88.75 131 HIS A C 1
ATOM 1060 O O . HIS A 1 131 ? -13.767 19.180 -15.439 1.00 88.75 131 HIS A O 1
ATOM 1066 N N . MET A 1 132 ? -11.609 18.616 -15.312 1.00 87.00 132 MET A N 1
ATOM 1067 C CA . MET A 1 132 ? -11.148 19.732 -16.149 1.00 87.00 132 MET A CA 1
ATOM 1068 C C . MET A 1 132 ? -11.706 19.676 -17.575 1.00 87.00 132 MET A C 1
ATOM 1070 O O . MET A 1 132 ? -11.984 20.724 -18.149 1.00 87.00 132 MET A O 1
ATOM 1074 N N . ARG A 1 133 ? -11.851 18.481 -18.161 1.00 85.19 133 ARG A N 1
ATOM 1075 C CA . ARG A 1 133 ? -12.403 18.307 -19.515 1.00 85.19 133 ARG A CA 1
ATOM 1076 C C . ARG A 1 133 ? -13.901 18.578 -19.564 1.00 85.19 133 ARG A C 1
ATOM 1078 O O . ARG A 1 133 ? -14.358 19.162 -20.537 1.00 85.19 133 ARG A O 1
ATOM 1085 N N . GLU A 1 134 ? -14.640 18.176 -18.536 1.00 85.06 134 GLU A N 1
ATOM 1086 C CA . GLU A 1 134 ? -16.084 18.422 -18.435 1.00 85.06 134 GLU A CA 1
ATOM 1087 C C . GLU A 1 134 ? -16.405 19.912 -18.242 1.00 85.06 134 GLU A C 1
ATOM 1089 O O . GLU A 1 134 ? -17.412 20.394 -18.756 1.00 85.06 134 GLU A O 1
ATOM 1094 N N . ASN A 1 135 ? -15.519 20.654 -17.569 1.00 81.31 135 ASN A N 1
ATOM 1095 C CA . ASN A 1 135 ? -15.690 22.082 -17.286 1.00 81.31 135 ASN A CA 1
ATOM 1096 C C . ASN A 1 135 ? -14.982 23.024 -18.276 1.00 81.31 135 ASN A C 1
ATOM 1098 O O . ASN A 1 135 ? -15.124 24.244 -18.169 1.00 81.31 135 ASN A O 1
ATOM 1102 N N . ALA A 1 136 ? -14.207 22.501 -19.229 1.00 77.62 136 ALA A N 1
ATOM 1103 C CA . ALA A 1 136 ? -13.565 23.322 -20.249 1.00 77.62 136 ALA A CA 1
ATOM 1104 C C . ALA A 1 136 ? -14.617 23.819 -21.255 1.00 77.62 136 ALA A C 1
ATOM 1106 O O . ALA A 1 136 ? -15.118 23.046 -22.069 1.00 77.62 136 ALA A O 1
ATOM 1107 N N . SER A 1 137 ? -14.944 25.119 -21.237 1.00 60.59 137 SER A N 1
ATOM 1108 C CA . SER A 1 137 ? -15.718 25.717 -22.334 1.00 60.59 137 SER A CA 1
ATOM 1109 C C . SER A 1 137 ? -14.878 25.717 -23.614 1.00 60.59 137 SER A C 1
ATOM 1111 O O . SER A 1 137 ? -13.653 25.860 -23.549 1.00 60.59 137 SER A O 1
ATOM 1113 N N . GLU A 1 138 ? -15.533 25.649 -24.780 1.00 59.59 138 GLU A N 1
ATOM 1114 C CA . GLU A 1 138 ? -14.908 25.673 -26.120 1.00 59.59 138 GLU A CA 1
ATOM 1115 C C . GLU A 1 138 ? -13.968 26.877 -26.366 1.00 59.59 138 GLU A C 1
ATOM 1117 O O . GLU A 1 138 ? -13.178 26.878 -27.305 1.00 59.59 138 GLU A O 1
ATOM 1122 N N . THR A 1 139 ? -14.022 27.900 -25.510 1.00 55.72 139 THR A N 1
ATOM 1123 C CA . THR A 1 139 ? -13.232 29.137 -25.580 1.00 55.72 139 THR A CA 1
ATOM 1124 C C . THR A 1 139 ? -12.034 29.174 -24.622 1.00 55.72 139 THR A C 1
ATOM 1126 O O . THR A 1 139 ? -11.237 30.112 -24.680 1.00 55.72 139 THR A O 1
ATOM 1129 N N . SER A 1 140 ? -11.872 28.177 -23.745 1.00 59.53 140 SER A N 1
ATOM 1130 C CA . SER A 1 140 ? -10.784 28.119 -22.764 1.00 59.53 140 SER A CA 1
ATOM 1131 C C . SER A 1 140 ? -9.586 27.318 -23.298 1.00 59.53 140 SER A C 1
ATOM 1133 O O . SER A 1 140 ? -9.640 26.103 -23.466 1.00 59.53 140 SER A O 1
ATOM 1135 N N . HIS A 1 141 ? -8.450 27.982 -23.540 1.00 60.50 141 HIS A N 1
ATOM 1136 C CA . HIS A 1 141 ? -7.166 27.315 -23.808 1.00 60.50 141 HIS A CA 1
ATOM 1137 C C . HIS A 1 141 ? -6.573 26.716 -22.518 1.00 60.50 141 HIS A C 1
ATOM 1139 O O . HIS A 1 141 ? -5.470 27.074 -22.098 1.00 60.50 141 HIS A O 1
ATOM 1145 N N . MET A 1 142 ? -7.309 25.831 -21.845 1.00 62.41 142 MET A N 1
ATOM 1146 C CA . MET A 1 142 ? -6.828 25.184 -20.628 1.00 62.41 142 MET A CA 1
ATOM 1147 C C . MET A 1 142 ? -5.837 24.073 -20.999 1.00 62.41 142 MET A C 1
ATOM 1149 O O . MET A 1 142 ? -6.186 23.087 -21.647 1.00 62.41 142 MET A O 1
ATOM 1153 N N . LYS A 1 143 ? -4.563 24.250 -20.630 1.00 65.44 143 LYS A N 1
ATOM 1154 C CA . LYS A 1 143 ? -3.511 23.259 -20.894 1.00 65.44 143 LYS A CA 1
ATOM 1155 C C . LYS A 1 143 ? -3.660 22.088 -19.926 1.00 65.44 143 LYS A C 1
ATOM 1157 O O . LYS A 1 143 ? -3.379 22.232 -18.741 1.00 65.44 143 LYS A O 1
ATOM 1162 N N . ILE A 1 144 ? -4.066 20.929 -20.438 1.00 69.56 144 ILE A N 1
ATOM 1163 C CA . ILE A 1 144 ? -4.068 19.678 -19.673 1.00 69.56 144 ILE A CA 1
ATOM 1164 C C . ILE A 1 144 ? -2.604 19.257 -19.443 1.00 69.56 144 ILE A C 1
ATOM 1166 O O . ILE A 1 144 ? -1.870 19.125 -20.428 1.00 69.56 144 ILE A O 1
ATOM 1170 N N . PRO A 1 145 ? -2.157 19.038 -18.192 1.00 71.56 145 PRO A N 1
ATOM 1171 C CA . PRO A 1 145 ? -0.794 18.590 -17.911 1.00 71.56 145 PRO A CA 1
ATOM 1172 C C . PRO A 1 145 ? -0.445 17.280 -18.637 1.00 71.56 145 PRO A C 1
ATOM 1174 O O . PRO A 1 145 ? -1.301 16.415 -18.845 1.00 71.56 145 PRO A O 1
ATOM 1177 N N . ALA A 1 146 ? 0.817 17.100 -19.027 1.00 75.62 146 ALA A N 1
ATOM 1178 C CA . ALA A 1 146 ? 1.289 15.831 -19.587 1.00 75.62 146 ALA A CA 1
ATOM 1179 C C . ALA A 1 146 ? 1.348 14.759 -18.487 1.00 75.62 146 ALA A C 1
ATOM 1181 O O . ALA A 1 146 ? 1.686 15.071 -17.350 1.00 75.62 146 ALA A O 1
ATOM 1182 N N . THR A 1 147 ? 0.971 13.517 -18.803 1.00 82.62 147 THR A N 1
ATOM 1183 C CA . THR A 1 147 ? 1.097 12.396 -17.855 1.00 82.62 147 THR A CA 1
ATOM 1184 C C . THR A 1 147 ? 2.564 12.056 -17.667 1.00 82.62 147 THR A C 1
ATOM 1186 O O . THR A 1 147 ? 3.300 11.983 -18.658 1.00 82.62 147 THR A O 1
ATOM 1189 N N . LEU A 1 148 ? 2.971 11.771 -16.433 1.00 89.06 148 LEU A N 1
ATOM 1190 C CA . LEU A 1 148 ? 4.308 11.255 -16.166 1.00 89.06 148 LEU A CA 1
ATOM 1191 C C . LEU A 1 148 ? 4.522 9.922 -16.928 1.00 89.06 148 LEU A C 1
ATOM 1193 O O . LEU A 1 148 ? 3.613 9.077 -16.947 1.00 89.06 148 LEU A O 1
ATOM 1197 N N . PRO A 1 149 ? 5.679 9.719 -17.593 1.00 93.88 149 PRO A N 1
ATOM 1198 C CA . PRO A 1 149 ? 6.013 8.434 -18.205 1.00 93.88 149 PRO A CA 1
ATOM 1199 C C . PRO A 1 149 ? 6.030 7.305 -17.169 1.00 93.88 149 PRO A C 1
ATOM 1201 O O . PRO A 1 149 ? 6.453 7.513 -16.038 1.00 93.88 149 PRO A O 1
ATOM 1204 N N . SER A 1 150 ? 5.622 6.093 -17.551 1.00 94.75 150 SER A N 1
ATOM 1205 C CA . SER A 1 150 ? 5.442 4.979 -16.603 1.00 94.75 150 SER A CA 1
ATOM 1206 C C . SER A 1 150 ? 6.731 4.471 -15.949 1.00 94.75 150 SER A C 1
ATOM 1208 O O . SER A 1 150 ? 6.676 3.872 -14.878 1.00 94.75 150 SER A O 1
ATOM 1210 N N . TYR A 1 151 ? 7.881 4.711 -16.581 1.00 95.19 151 TYR A N 1
ATOM 1211 C CA . TYR A 1 151 ? 9.205 4.361 -16.065 1.00 95.19 151 TYR A CA 1
ATOM 1212 C C . TYR A 1 151 ? 9.810 5.448 -15.170 1.00 95.19 151 TYR A C 1
ATOM 1214 O O . TYR A 1 151 ? 10.902 5.251 -14.653 1.00 95.19 151 TYR A O 1
ATOM 1222 N N . LYS A 1 152 ? 9.158 6.608 -15.015 1.00 96.06 152 LYS A N 1
ATOM 1223 C CA . LYS A 1 152 ? 9.620 7.672 -14.120 1.00 96.06 152 LYS A CA 1
ATOM 1224 C C . LYS A 1 152 ? 8.996 7.498 -12.742 1.00 96.06 152 LYS A C 1
ATOM 1226 O O . LYS A 1 152 ? 7.790 7.286 -12.640 1.00 96.06 152 LYS A O 1
ATOM 1231 N N . ALA A 1 153 ? 9.819 7.639 -11.707 1.00 94.38 153 ALA A N 1
ATOM 1232 C CA . ALA A 1 153 ? 9.345 7.692 -10.334 1.00 94.38 153 ALA A CA 1
ATOM 1233 C C . ALA A 1 153 ? 8.468 8.935 -10.137 1.00 94.38 153 ALA A C 1
ATOM 1235 O O . ALA A 1 153 ? 8.914 10.054 -10.422 1.00 94.38 153 ALA A O 1
ATOM 1236 N N . PHE A 1 154 ? 7.238 8.766 -9.650 1.00 92.25 154 PHE A N 1
ATOM 1237 C CA . PHE A 1 154 ? 6.496 9.908 -9.117 1.00 92.25 154 PHE A CA 1
ATOM 1238 C C . PHE A 1 154 ? 7.022 10.250 -7.719 1.00 92.25 154 PHE A C 1
ATOM 1240 O O . PHE A 1 154 ? 7.547 9.399 -7.003 1.00 92.25 154 PHE A O 1
ATOM 1247 N N . LYS A 1 155 ? 6.889 11.518 -7.331 1.00 88.69 155 LYS A N 1
ATOM 1248 C CA . LYS A 1 155 ? 7.258 12.009 -6.000 1.00 88.69 155 LYS A CA 1
ATOM 1249 C C . LYS A 1 155 ? 6.054 12.736 -5.430 1.00 88.69 155 LYS A C 1
ATOM 1251 O O . LYS A 1 155 ? 5.457 13.556 -6.123 1.00 88.69 155 LYS A O 1
ATOM 1256 N N . SER A 1 156 ? 5.682 12.404 -4.202 1.00 88.50 156 SER A N 1
ATOM 1257 C CA . SER A 1 156 ? 4.599 13.073 -3.485 1.00 88.50 156 SER A CA 1
ATOM 1258 C C . SER A 1 156 ? 5.058 13.372 -2.070 1.00 88.50 156 SER A C 1
ATOM 1260 O O . SER A 1 156 ? 5.545 12.481 -1.369 1.00 88.50 156 SER A O 1
ATOM 1262 N N . SER A 1 157 ? 4.956 14.638 -1.679 1.00 94.31 157 SER A N 1
ATOM 1263 C CA . SER A 1 157 ? 5.097 15.034 -0.284 1.00 94.31 157 SER A CA 1
ATOM 1264 C C . SER A 1 157 ? 3.842 14.635 0.512 1.00 94.31 157 SER A C 1
ATOM 1266 O O . SER A 1 157 ? 2.809 14.311 -0.082 1.00 94.31 157 SER A O 1
ATOM 1268 N N . PRO A 1 158 ? 3.889 14.659 1.855 1.00 93.31 158 PRO A N 1
ATOM 1269 C CA . PRO A 1 158 ? 2.692 14.464 2.675 1.00 93.31 158 PRO A CA 1
ATOM 1270 C C . PRO A 1 158 ? 1.555 15.436 2.319 1.00 93.31 158 PRO A C 1
ATOM 1272 O O . PRO A 1 158 ? 0.385 15.056 2.313 1.00 93.31 158 PRO A O 1
ATOM 1275 N N . GLU A 1 159 ? 1.892 16.675 1.962 1.00 95.94 159 GLU A N 1
ATOM 1276 C CA . GLU A 1 159 ? 0.933 17.689 1.518 1.00 95.94 159 GLU A CA 1
ATOM 1277 C C . GLU A 1 159 ? 0.299 17.317 0.172 1.00 95.94 159 GLU A C 1
ATOM 1279 O O . GLU A 1 159 ? -0.918 17.435 0.023 1.00 95.94 159 GLU A O 1
ATOM 1284 N N . ASP A 1 160 ? 1.092 16.801 -0.776 1.00 95.44 160 ASP A N 1
ATOM 1285 C CA . ASP A 1 160 ? 0.576 16.319 -2.063 1.00 95.44 160 ASP A CA 1
ATOM 1286 C C . ASP A 1 160 ? -0.407 15.158 -1.864 1.00 95.44 160 ASP A C 1
ATOM 1288 O O . ASP A 1 160 ? -1.456 15.115 -2.506 1.00 95.44 160 ASP A O 1
ATOM 1292 N N . VAL A 1 161 ? -0.088 14.215 -0.970 1.00 97.06 161 VAL A N 1
ATOM 1293 C CA . VAL A 1 161 ? -0.972 13.086 -0.633 1.00 97.06 161 VAL A CA 1
ATOM 1294 C C . VAL A 1 161 ? -2.292 13.602 -0.060 1.00 97.06 161 VAL A C 1
ATOM 1296 O O . VAL A 1 161 ? -3.361 13.169 -0.493 1.00 97.06 161 VAL A O 1
ATOM 1299 N N . GLN A 1 162 ? -2.246 14.577 0.850 1.00 97.44 162 GLN A N 1
ATOM 1300 C CA . GLN A 1 162 ? -3.454 15.173 1.420 1.00 97.44 162 GLN A CA 1
ATOM 1301 C C . GLN A 1 162 ? -4.300 15.905 0.363 1.00 97.44 162 GLN A C 1
ATOM 1303 O O . GLN A 1 162 ? -5.526 15.778 0.358 1.00 97.44 162 GLN A O 1
ATOM 1308 N N . GLU A 1 163 ? -3.676 16.640 -0.562 1.00 97.38 163 GLU A N 1
ATOM 1309 C CA . GLU A 1 163 ? -4.380 17.285 -1.679 1.00 97.38 163 GLU A CA 1
ATOM 1310 C C . GLU A 1 163 ? -5.043 16.248 -2.600 1.00 97.38 163 GLU A C 1
ATOM 1312 O O . GLU A 1 163 ? -6.178 16.438 -3.051 1.00 97.38 163 GLU A O 1
ATOM 1317 N N . GLN A 1 164 ? -4.361 15.136 -2.876 1.00 97.50 164 GLN A N 1
ATOM 1318 C CA . GLN A 1 164 ? -4.896 14.046 -3.691 1.00 97.50 164 GLN A CA 1
ATOM 1319 C C . GLN A 1 164 ? -6.097 13.373 -3.008 1.00 97.50 164 GLN A C 1
ATOM 1321 O O . GLN A 1 164 ? -7.105 13.131 -3.673 1.00 97.50 164 GLN A O 1
ATOM 1326 N N . ILE A 1 165 ? -6.036 13.141 -1.691 1.00 98.19 165 ILE A N 1
ATOM 1327 C CA . ILE A 1 165 ? -7.169 12.649 -0.887 1.00 98.19 165 ILE A CA 1
ATOM 1328 C C . ILE A 1 165 ? -8.360 13.604 -1.007 1.00 98.19 165 ILE A C 1
ATOM 1330 O O . ILE A 1 165 ? -9.454 13.171 -1.369 1.00 98.19 165 ILE A O 1
ATOM 1334 N N . ASN A 1 166 ? -8.146 14.905 -0.785 1.00 97.75 166 ASN A N 1
ATOM 1335 C CA . ASN A 1 166 ? -9.204 15.914 -0.886 1.00 97.75 166 ASN A CA 1
ATOM 1336 C C . ASN A 1 166 ? -9.804 15.957 -2.300 1.00 97.75 166 ASN A C 1
ATOM 1338 O O . ASN A 1 166 ? -11.021 15.966 -2.454 1.00 97.75 166 ASN A O 1
ATOM 1342 N N . THR A 1 167 ? -8.959 15.875 -3.334 1.00 96.50 167 THR A N 1
ATOM 1343 C CA . THR A 1 167 ? -9.399 15.802 -4.738 1.00 96.50 167 THR A CA 1
ATOM 1344 C C . THR A 1 167 ? -10.362 14.631 -4.949 1.00 96.50 167 THR A C 1
ATOM 1346 O O . THR A 1 167 ? -11.380 14.781 -5.623 1.00 96.50 167 THR A O 1
ATOM 1349 N N . LEU A 1 168 ? -10.057 13.453 -4.397 1.00 97.12 168 LEU A N 1
ATOM 1350 C CA . LEU A 1 168 ? -10.928 12.287 -4.528 1.00 97.12 168 LEU A CA 1
ATOM 1351 C C . LEU A 1 168 ? -12.217 12.431 -3.717 1.00 97.12 168 LEU A C 1
ATOM 1353 O O . LEU A 1 168 ? -13.276 12.103 -4.242 1.00 97.12 168 LEU A O 1
ATOM 1357 N N . LEU A 1 169 ? -12.154 12.955 -2.492 1.00 96.00 169 LEU A N 1
ATOM 1358 C CA . LEU A 1 169 ? -13.341 13.204 -1.666 1.00 96.00 169 LEU A CA 1
ATOM 1359 C C . LEU A 1 169 ? -14.313 14.202 -2.315 1.00 96.00 169 LEU A C 1
ATOM 1361 O O . LEU A 1 169 ? -15.525 14.044 -2.194 1.00 96.00 169 LEU A O 1
ATOM 1365 N N . GLU A 1 170 ? -13.791 15.213 -3.009 1.00 95.19 170 GLU A N 1
ATOM 1366 C CA . GLU A 1 170 ? -14.595 16.250 -3.661 1.00 95.19 170 GLU A CA 1
ATOM 1367 C C . GLU A 1 170 ? -15.153 15.812 -5.019 1.00 95.19 170 GLU A C 1
ATOM 1369 O O . GLU A 1 170 ? -16.299 16.119 -5.352 1.00 95.19 170 GLU A O 1
ATOM 1374 N N . LEU A 1 171 ? -14.337 15.131 -5.830 1.00 95.00 171 LEU A N 1
ATOM 1375 C CA . LEU A 1 171 ? -14.625 14.927 -7.253 1.00 95.00 171 LEU A CA 1
ATOM 1376 C C . LEU A 1 171 ? -14.972 13.480 -7.615 1.00 95.00 171 LEU A C 1
ATOM 1378 O O . LEU A 1 171 ? -15.536 13.239 -8.686 1.00 95.00 171 LEU A O 1
ATOM 1382 N N . MET A 1 172 ? -14.620 12.492 -6.785 1.00 93.00 172 MET A N 1
ATOM 1383 C CA . MET A 1 172 ? -14.947 11.100 -7.083 1.00 93.00 172 MET A CA 1
ATOM 1384 C C . MET A 1 172 ? -16.430 10.833 -6.810 1.00 93.00 172 MET A C 1
ATOM 1386 O O . MET A 1 172 ? -16.971 11.156 -5.758 1.00 93.00 172 MET A O 1
ATOM 1390 N N . SER A 1 173 ? -17.101 10.174 -7.758 1.00 90.88 173 SER A N 1
ATOM 1391 C CA . SER A 1 173 ? -18.470 9.704 -7.542 1.00 90.88 173 SER A CA 1
ATOM 1392 C C . SER A 1 173 ? -18.535 8.716 -6.378 1.00 90.88 173 SER A C 1
ATOM 1394 O O . SER A 1 173 ? -17.759 7.766 -6.324 1.00 90.88 173 SER A O 1
ATOM 1396 N N . PHE A 1 174 ? -19.555 8.854 -5.529 1.00 85.94 174 PHE A N 1
ATOM 1397 C CA . PHE A 1 174 ? -19.864 7.913 -4.445 1.00 85.94 174 PHE A CA 1
ATOM 1398 C C . PHE A 1 174 ? -19.997 6.449 -4.915 1.00 85.94 174 PHE A C 1
ATOM 1400 O O . PHE A 1 174 ? -19.797 5.520 -4.139 1.00 85.94 174 PHE A O 1
ATOM 1407 N N . ARG A 1 175 ? -20.357 6.228 -6.189 1.00 88.50 175 ARG A N 1
ATOM 1408 C CA . ARG A 1 175 ? -20.510 4.890 -6.794 1.00 88.50 175 ARG A CA 1
ATOM 1409 C C . ARG A 1 175 ? -19.282 4.430 -7.579 1.00 88.50 175 ARG A C 1
ATOM 1411 O O . ARG A 1 175 ? -19.359 3.414 -8.270 1.00 88.50 175 ARG A O 1
ATOM 1418 N N . ALA A 1 176 ? -18.194 5.196 -7.559 1.00 91.06 176 ALA A N 1
ATOM 1419 C CA . ALA A 1 176 ? -16.982 4.820 -8.260 1.00 91.06 176 ALA A CA 1
ATOM 1420 C C . ALA A 1 176 ? -16.431 3.505 -7.703 1.00 91.06 176 ALA A C 1
ATOM 1422 O O . ALA A 1 176 ? -16.537 3.218 -6.514 1.00 91.06 176 ALA A O 1
ATOM 1423 N N . GLN A 1 177 ? -15.825 2.722 -8.588 1.00 92.94 177 GLN A N 1
ATOM 1424 C CA . GLN A 1 177 ? -15.002 1.584 -8.206 1.00 92.94 177 GLN A CA 1
ATOM 1425 C C . GLN A 1 177 ? -13.537 2.007 -8.214 1.00 92.94 177 GLN A C 1
ATOM 1427 O O . GLN A 1 177 ? -13.103 2.838 -9.038 1.00 92.94 177 GLN A O 1
ATOM 1432 N N . TRP A 1 178 ? -12.774 1.432 -7.295 1.00 96.81 178 TRP A N 1
ATOM 1433 C CA . TRP A 1 178 ? -11.344 1.650 -7.211 1.00 96.81 178 TRP A CA 1
ATOM 1434 C C . TRP A 1 178 ? -10.657 0.353 -6.795 1.00 96.81 178 TRP A C 1
ATOM 1436 O O . TRP A 1 178 ? -10.49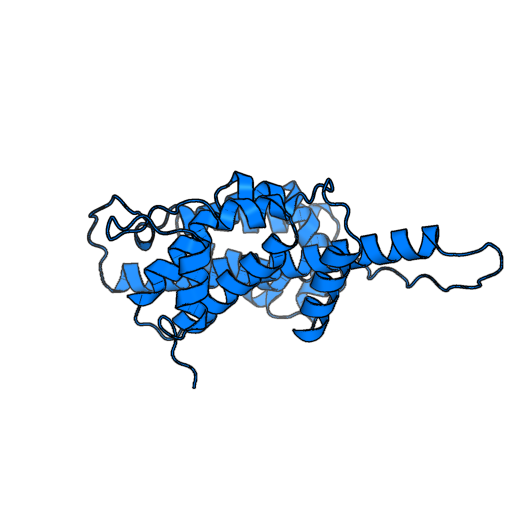3 0.065 -5.613 1.00 96.81 178 TRP A O 1
ATOM 1446 N N . THR A 1 179 ? -10.247 -0.411 -7.812 1.00 97.38 179 THR A N 1
ATOM 1447 C CA . THR A 1 179 ? -9.743 -1.785 -7.695 1.00 97.38 179 THR A CA 1
ATOM 1448 C C . THR A 1 179 ? -8.737 -2.013 -6.562 1.00 97.38 179 THR A C 1
ATOM 1450 O O . THR A 1 179 ? -8.959 -2.956 -5.813 1.00 97.38 179 THR A O 1
ATOM 1453 N N . PRO A 1 180 ? -7.699 -1.176 -6.353 1.00 98.06 180 PRO A N 1
ATOM 1454 C CA . PRO A 1 180 ? -6.736 -1.382 -5.266 1.00 98.06 180 PRO A CA 1
ATOM 1455 C C . PRO A 1 180 ? -7.387 -1.404 -3.876 1.00 98.06 180 PRO A C 1
ATOM 1457 O O . PRO A 1 180 ? -7.055 -2.243 -3.042 1.00 98.06 180 PRO A O 1
ATOM 1460 N N . VAL A 1 181 ? -8.354 -0.511 -3.631 1.00 98.19 181 VAL A N 1
ATOM 1461 C CA . VAL A 1 181 ? -9.076 -0.436 -2.351 1.00 98.19 181 VAL A CA 1
ATOM 1462 C C . VAL A 1 181 ? -10.144 -1.523 -2.261 1.00 98.19 181 VAL A C 1
ATOM 1464 O O . VAL A 1 181 ? -10.279 -2.162 -1.220 1.00 98.19 181 VAL A O 1
ATOM 1467 N N . ASP A 1 182 ? -10.881 -1.766 -3.349 1.00 97.62 182 ASP A N 1
ATOM 1468 C CA . ASP A 1 182 ? -11.896 -2.823 -3.404 1.00 97.62 182 ASP A CA 1
ATOM 1469 C C . ASP A 1 182 ? -11.277 -4.209 -3.139 1.00 97.62 182 ASP A C 1
ATOM 1471 O O . ASP A 1 182 ? -11.841 -5.002 -2.384 1.00 97.62 182 ASP A O 1
ATOM 1475 N N . GLU A 1 183 ? -10.102 -4.480 -3.708 1.00 98.19 183 GLU A N 1
ATOM 1476 C CA . GLU A 1 183 ? -9.361 -5.729 -3.535 1.00 98.19 183 GLU A CA 1
ATOM 1477 C C . GLU A 1 183 ? -8.776 -5.851 -2.123 1.00 98.19 183 GLU A C 1
ATOM 1479 O O . GLU A 1 183 ? -8.954 -6.885 -1.479 1.00 98.19 183 GLU A O 1
ATOM 1484 N N . LEU A 1 184 ? -8.162 -4.788 -1.586 1.00 98.50 184 LEU A N 1
ATOM 1485 C CA . LEU A 1 184 ? -7.674 -4.785 -0.203 1.00 98.50 184 LEU A CA 1
ATOM 1486 C C . LEU A 1 184 ? -8.812 -5.057 0.790 1.00 98.50 184 LEU A C 1
ATOM 1488 O O . LEU A 1 184 ? -8.649 -5.836 1.727 1.00 98.50 184 LEU A O 1
ATOM 1492 N N . MET A 1 185 ? -9.980 -4.452 0.573 1.00 97.19 185 MET A N 1
ATOM 1493 C CA . MET A 1 185 ? -11.158 -4.673 1.409 1.00 97.19 185 MET A CA 1
ATOM 1494 C C . MET A 1 185 ? -11.690 -6.106 1.265 1.00 97.19 185 MET A C 1
ATOM 1496 O O . MET A 1 185 ? -12.012 -6.735 2.269 1.00 97.19 185 MET A O 1
ATOM 1500 N N . ARG A 1 186 ? -11.714 -6.660 0.043 1.00 97.75 186 ARG A N 1
ATOM 1501 C CA . ARG A 1 186 ? -12.106 -8.056 -0.226 1.00 97.75 186 ARG A CA 1
ATOM 1502 C C . ARG A 1 186 ? -11.198 -9.067 0.477 1.00 97.75 186 ARG A C 1
ATOM 1504 O O . ARG A 1 186 ? -11.679 -10.114 0.900 1.00 97.75 186 ARG A O 1
ATOM 1511 N N . LEU A 1 187 ? -9.907 -8.765 0.590 1.00 97.62 187 LEU A N 1
ATOM 1512 C CA . LEU A 1 187 ? -8.933 -9.592 1.304 1.00 97.62 187 LEU A CA 1
ATOM 1513 C C . LEU A 1 187 ? -9.062 -9.490 2.832 1.00 97.62 187 LEU A C 1
ATOM 1515 O O . LEU A 1 187 ? -8.414 -10.254 3.532 1.00 97.62 187 LEU A O 1
ATOM 1519 N N . GLY A 1 188 ? -9.867 -8.565 3.366 1.00 96.56 188 GLY A N 1
ATOM 1520 C CA . GLY A 1 188 ? -9.911 -8.281 4.804 1.00 96.56 188 GLY A CA 1
ATOM 1521 C C . GLY A 1 188 ? -8.763 -7.383 5.279 1.00 96.56 188 GLY A C 1
ATOM 1522 O O . GLY A 1 188 ? -8.480 -7.315 6.472 1.00 96.56 188 GLY A O 1
ATOM 1523 N N . GLY A 1 189 ? -8.099 -6.671 4.364 1.00 97.19 189 GLY A N 1
ATOM 1524 C CA . GLY A 1 189 ? -6.974 -5.786 4.665 1.00 97.19 189 GLY A CA 1
ATOM 1525 C C . GLY A 1 189 ? -7.318 -4.638 5.610 1.00 97.19 189 GLY A C 1
ATOM 1526 O O . GLY A 1 189 ? -6.491 -4.283 6.440 1.00 97.19 189 GLY A O 1
ATOM 1527 N N . ILE A 1 190 ? -8.541 -4.097 5.544 1.00 97.25 190 ILE A N 1
ATOM 1528 C CA . ILE A 1 190 ? -8.987 -3.040 6.469 1.00 97.25 190 ILE A CA 1
ATOM 1529 C C . ILE A 1 190 ? -9.009 -3.568 7.908 1.00 97.25 190 ILE A C 1
ATOM 1531 O O . ILE A 1 190 ? -8.408 -2.965 8.793 1.00 97.25 190 ILE A O 1
ATOM 1535 N N . THR A 1 191 ? -9.635 -4.727 8.127 1.00 95.06 191 THR A N 1
ATOM 1536 C CA . THR A 1 191 ? -9.685 -5.390 9.437 1.00 95.06 191 THR A CA 1
ATOM 1537 C C . THR A 1 191 ? -8.288 -5.751 9.934 1.00 95.06 191 THR A C 1
ATOM 1539 O O . THR A 1 191 ? -7.952 -5.432 11.069 1.00 95.06 191 THR A O 1
ATOM 1542 N N . LEU A 1 192 ? -7.444 -6.329 9.073 1.00 95.44 192 LEU A N 1
ATOM 1543 C CA . LEU A 1 192 ? -6.080 -6.713 9.442 1.00 95.44 192 LEU A CA 1
ATOM 1544 C C . LEU A 1 192 ? -5.237 -5.507 9.886 1.00 95.44 192 LEU A C 1
ATOM 1546 O O . LEU A 1 192 ? -4.476 -5.602 10.841 1.00 95.44 192 LEU A O 1
ATOM 1550 N N . LEU A 1 193 ? -5.377 -4.355 9.226 1.00 97.00 193 LEU A N 1
ATOM 1551 C CA . LEU A 1 193 ? -4.654 -3.140 9.613 1.00 97.00 193 LEU A CA 1
ATOM 1552 C C . LEU A 1 193 ? -5.149 -2.564 10.942 1.00 97.00 193 LEU A C 1
ATOM 1554 O O . LEU A 1 193 ? -4.336 -2.091 11.731 1.00 97.00 193 LEU A O 1
ATOM 1558 N N . LEU A 1 194 ? -6.454 -2.632 11.213 1.00 94.88 194 LEU A N 1
ATOM 1559 C CA . LEU A 1 194 ? -7.007 -2.260 12.519 1.00 94.88 194 LEU A CA 1
ATOM 1560 C C . LEU A 1 194 ? -6.481 -3.188 13.620 1.00 94.88 194 LEU A C 1
ATOM 1562 O O . LEU A 1 194 ? -6.075 -2.710 14.675 1.00 94.88 194 LEU A O 1
ATOM 1566 N N . GLN A 1 195 ? -6.404 -4.491 13.350 1.00 92.56 195 GLN A N 1
ATOM 1567 C CA . GLN A 1 195 ? -5.791 -5.457 14.261 1.00 92.56 195 GLN A CA 1
ATOM 1568 C C . GLN A 1 195 ? -4.315 -5.140 14.504 1.00 92.56 195 GLN A C 1
ATOM 1570 O O . GLN A 1 195 ? -3.901 -5.094 15.653 1.00 92.56 195 GLN A O 1
ATOM 1575 N N . VAL A 1 196 ? -3.527 -4.836 13.466 1.00 94.06 196 VAL A N 1
ATOM 1576 C CA . VAL A 1 196 ? -2.120 -4.418 13.627 1.00 94.06 196 VAL A CA 1
ATOM 1577 C C . VAL A 1 196 ? -1.996 -3.201 14.546 1.00 94.06 196 VAL A C 1
ATOM 1579 O O . VAL A 1 196 ? -1.114 -3.178 15.400 1.00 94.06 196 VAL A O 1
ATOM 1582 N N . ILE A 1 197 ? -2.871 -2.202 14.400 1.00 93.56 197 ILE A N 1
ATOM 1583 C CA . ILE A 1 197 ? -2.872 -1.014 15.266 1.00 93.56 197 ILE A CA 1
ATOM 1584 C C . ILE A 1 197 ? -3.185 -1.409 16.717 1.00 93.56 197 ILE A C 1
ATOM 1586 O O . ILE A 1 197 ? -2.481 -0.973 17.624 1.00 93.56 197 ILE A O 1
ATOM 1590 N N . ALA A 1 198 ? -4.177 -2.273 16.936 1.00 90.38 198 ALA A N 1
ATOM 1591 C CA . ALA A 1 198 ? -4.540 -2.759 18.265 1.00 90.38 198 ALA A CA 1
ATOM 1592 C C . ALA A 1 198 ? -3.446 -3.640 18.911 1.00 90.38 198 ALA A C 1
ATOM 1594 O O . ALA A 1 198 ? -3.093 -3.438 20.067 1.00 90.38 198 ALA A O 1
ATOM 1595 N N . PHE A 1 199 ? -2.834 -4.565 18.171 1.00 88.88 199 PHE A N 1
ATOM 1596 C CA . PHE A 1 199 ? -1.730 -5.394 18.672 1.00 88.88 199 PHE A CA 1
ATOM 1597 C C . PHE A 1 199 ? -0.468 -4.575 18.968 1.00 88.88 199 PHE A C 1
ATOM 1599 O O . PHE A 1 199 ? 0.309 -4.907 19.864 1.00 88.88 199 PHE A O 1
ATOM 1606 N N . ALA A 1 200 ? -0.252 -3.475 18.241 1.00 89.88 200 ALA A N 1
ATOM 1607 C CA . ALA A 1 200 ? 0.922 -2.636 18.430 1.00 89.88 200 ALA A CA 1
ATOM 1608 C C . ALA A 1 200 ? 0.997 -1.982 19.820 1.00 89.88 200 ALA A C 1
ATOM 1610 O O . ALA A 1 200 ? 2.102 -1.616 20.222 1.00 89.88 200 ALA A O 1
ATOM 1611 N N . TYR A 1 201 ? -0.116 -1.868 20.560 1.00 84.38 201 TYR A N 1
ATOM 1612 C CA . TYR A 1 201 ? -0.129 -1.380 21.948 1.00 84.38 201 TYR A CA 1
ATOM 1613 C C . TYR A 1 201 ? 0.842 -2.168 22.843 1.00 84.38 201 TYR A C 1
ATOM 1615 O O . TYR A 1 201 ? 1.571 -1.578 23.642 1.00 84.38 201 TYR A O 1
ATOM 1623 N N . GLU A 1 202 ? 0.908 -3.487 22.662 1.00 83.38 202 GLU A N 1
ATOM 1624 C CA . GLU A 1 202 ? 1.740 -4.381 23.475 1.00 83.38 202 GLU A CA 1
ATOM 1625 C C . GLU A 1 202 ? 3.164 -4.543 22.930 1.00 83.38 202 GLU A C 1
ATOM 1627 O O . GLU A 1 202 ? 4.070 -5.014 23.619 1.00 83.38 202 GLU A O 1
ATOM 1632 N N . TRP A 1 203 ? 3.403 -4.144 21.680 1.00 87.94 203 TRP A N 1
ATOM 1633 C CA . TRP A 1 203 ? 4.707 -4.317 21.052 1.00 87.94 203 TRP A CA 1
ATOM 1634 C C . TRP A 1 203 ? 5.731 -3.326 21.602 1.00 87.94 203 TRP A C 1
ATOM 1636 O O . TRP A 1 203 ? 5.502 -2.118 21.643 1.00 87.94 203 TRP A O 1
ATOM 1646 N N . ASN A 1 204 ? 6.924 -3.823 21.933 1.00 84.38 204 ASN A N 1
ATOM 1647 C CA . ASN A 1 204 ? 8.050 -2.994 22.356 1.00 84.38 204 ASN A CA 1
ATOM 1648 C C . ASN A 1 204 ? 9.233 -3.136 21.386 1.00 84.38 204 ASN A C 1
ATOM 1650 O O . ASN A 1 204 ? 10.101 -3.987 21.557 1.00 84.38 204 ASN A O 1
ATOM 1654 N N . TYR A 1 205 ? 9.257 -2.311 20.336 1.00 87.50 205 TYR A N 1
ATOM 1655 C CA . TYR A 1 205 ? 10.361 -2.247 19.372 1.00 87.50 205 TYR A CA 1
ATOM 1656 C C . TYR A 1 205 ? 10.430 -0.871 18.697 1.00 87.50 205 TYR A C 1
ATOM 1658 O O . TYR A 1 205 ? 9.435 -0.152 18.590 1.00 87.50 205 TYR A O 1
ATOM 1666 N N . SER A 1 206 ? 11.611 -0.512 18.187 1.00 86.88 206 SER A N 1
ATOM 1667 C CA . SER A 1 206 ? 11.886 0.811 17.599 1.00 86.88 206 SER A CA 1
ATOM 1668 C C . SER A 1 206 ? 11.035 1.150 16.367 1.00 86.88 206 SER A C 1
ATOM 1670 O O . SER A 1 206 ? 10.852 2.321 16.047 1.00 86.88 206 SER A O 1
ATOM 1672 N N . GLY A 1 207 ? 10.497 0.140 15.679 1.00 89.31 207 GLY A N 1
ATOM 1673 C CA . GLY A 1 207 ? 9.680 0.296 14.477 1.00 89.31 207 GLY A CA 1
ATOM 1674 C C . GLY A 1 207 ? 8.176 0.451 14.726 1.00 89.31 207 GLY A C 1
ATOM 1675 O O . GLY A 1 207 ? 7.426 0.586 13.755 1.00 89.31 207 GLY A O 1
ATOM 1676 N N . ARG A 1 208 ? 7.719 0.431 15.988 1.00 92.31 208 ARG A N 1
ATOM 1677 C CA . ARG A 1 208 ? 6.288 0.488 16.338 1.00 92.31 208 ARG A CA 1
ATOM 1678 C C . ARG A 1 208 ? 5.598 1.714 15.750 1.00 92.31 208 ARG A C 1
ATOM 1680 O O . ARG A 1 208 ? 4.591 1.584 15.061 1.00 92.31 208 ARG A O 1
ATOM 1687 N N . ALA A 1 209 ? 6.172 2.896 15.974 1.00 91.69 209 ALA A N 1
ATOM 1688 C CA . ALA A 1 209 ? 5.578 4.158 15.542 1.00 91.69 209 ALA A CA 1
ATOM 1689 C C . ALA A 1 209 ? 5.413 4.252 14.018 1.00 91.69 209 ALA A C 1
ATOM 1691 O O . ALA A 1 209 ? 4.379 4.696 13.529 1.00 91.69 209 ALA A O 1
ATOM 1692 N N . GLU A 1 210 ? 6.410 3.794 13.259 1.00 94.06 210 GLU A N 1
ATOM 1693 C CA . GLU A 1 210 ? 6.340 3.774 11.794 1.00 94.06 210 GLU A CA 1
ATOM 1694 C C . GLU A 1 210 ? 5.287 2.785 11.282 1.00 94.06 210 GLU A C 1
ATOM 1696 O O . GLU A 1 210 ? 4.616 3.062 10.289 1.00 94.06 210 GLU A O 1
ATOM 1701 N N . THR A 1 211 ? 5.118 1.659 11.974 1.00 96.12 211 THR A N 1
ATOM 1702 C CA . THR A 1 211 ? 4.138 0.625 11.616 1.00 96.12 211 THR A CA 1
ATOM 1703 C C . THR A 1 211 ? 2.718 1.137 11.802 1.00 96.12 211 THR A C 1
ATOM 1705 O O . THR A 1 211 ? 1.937 1.116 10.852 1.00 96.12 211 THR A O 1
ATOM 1708 N N . VAL A 1 212 ? 2.418 1.690 12.983 1.00 95.50 212 VAL A N 1
ATOM 1709 C CA . VAL A 1 212 ? 1.110 2.290 13.293 1.00 95.50 212 VAL A CA 1
ATOM 1710 C C . VAL A 1 212 ? 0.814 3.449 12.344 1.00 95.50 212 VAL A C 1
ATOM 1712 O O . VAL A 1 212 ? -0.258 3.491 11.746 1.00 95.50 212 VAL A O 1
ATOM 1715 N N . ARG A 1 213 ? 1.784 4.349 12.122 1.00 95.25 213 ARG A N 1
ATOM 1716 C CA . ARG A 1 213 ? 1.634 5.461 11.172 1.00 95.25 213 ARG A CA 1
ATOM 1717 C C . ARG A 1 213 ? 1.325 4.969 9.759 1.00 95.25 213 ARG A C 1
ATOM 1719 O O . ARG A 1 213 ? 0.377 5.453 9.157 1.00 95.25 213 ARG A O 1
ATOM 1726 N N . SER A 1 214 ? 2.080 3.994 9.252 1.00 97.81 214 SER A N 1
ATOM 1727 C CA . SER A 1 214 ? 1.875 3.469 7.895 1.00 97.81 214 SER A CA 1
ATOM 1728 C C . SER A 1 214 ? 0.512 2.789 7.750 1.00 97.81 214 SER A C 1
ATOM 1730 O O . SER A 1 214 ? -0.148 2.957 6.727 1.00 97.81 214 SER A O 1
ATOM 1732 N N . ALA A 1 215 ? 0.061 2.057 8.774 1.00 98.06 215 ALA A N 1
ATOM 1733 C CA . ALA A 1 215 ? -1.270 1.454 8.790 1.00 98.06 215 ALA A CA 1
ATOM 1734 C C . ALA A 1 215 ? -2.383 2.519 8.783 1.00 98.06 215 ALA A C 1
ATOM 1736 O O . ALA A 1 215 ? -3.325 2.411 7.999 1.00 98.06 215 ALA A O 1
ATOM 1737 N N . LEU A 1 216 ? -2.252 3.577 9.588 1.00 97.50 216 LEU A N 1
ATOM 1738 C CA . LEU A 1 216 ? -3.198 4.698 9.612 1.00 97.50 216 LEU A CA 1
ATOM 1739 C C . LEU A 1 216 ? -3.225 5.469 8.285 1.00 97.50 216 LEU A C 1
ATOM 1741 O O . LEU A 1 216 ? -4.302 5.817 7.809 1.00 97.50 216 LEU A O 1
ATOM 1745 N N . GLU A 1 217 ? -2.071 5.703 7.656 1.00 97.75 217 GLU A N 1
ATOM 1746 C CA . GLU A 1 217 ? -1.984 6.351 6.339 1.00 97.75 217 GLU A CA 1
ATOM 1747 C C . GLU A 1 217 ? -2.685 5.512 5.259 1.00 97.75 217 GLU A C 1
ATOM 1749 O O . GLU A 1 217 ? -3.456 6.053 4.466 1.00 97.75 217 GLU A O 1
ATOM 1754 N N . VAL A 1 218 ? -2.507 4.185 5.271 1.00 98.62 218 VAL A N 1
ATOM 1755 C CA . VAL A 1 218 ? -3.259 3.268 4.397 1.00 98.62 218 VAL A CA 1
ATOM 1756 C C . VAL A 1 218 ? -4.765 3.393 4.631 1.00 98.62 218 VAL A C 1
ATOM 1758 O O . VAL A 1 218 ? -5.522 3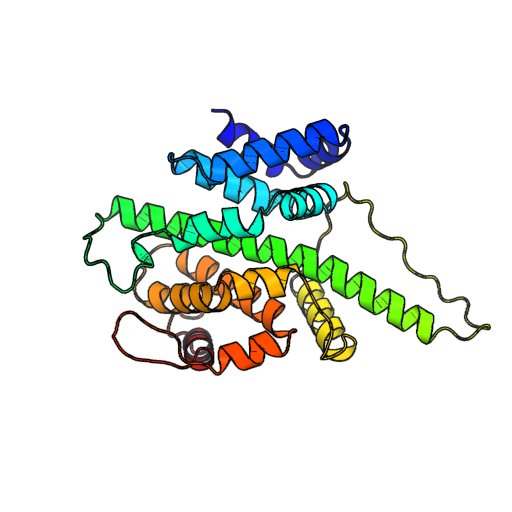.557 3.672 1.00 98.62 218 VAL A O 1
ATOM 1761 N N . LEU A 1 219 ? -5.211 3.330 5.889 1.00 98.44 219 LEU A N 1
ATOM 1762 C CA . LEU A 1 219 ? -6.630 3.447 6.233 1.00 98.44 219 LEU A CA 1
ATOM 1763 C C . LEU A 1 219 ? -7.205 4.804 5.804 1.00 98.44 219 LEU A C 1
ATOM 1765 O O . LEU A 1 219 ? -8.317 4.846 5.285 1.00 98.44 219 LEU A O 1
ATOM 1769 N N . CYS A 1 220 ? -6.438 5.887 5.946 1.00 98.06 220 CYS A N 1
ATOM 1770 C CA . CYS A 1 220 ? -6.815 7.231 5.513 1.00 98.06 220 CYS A CA 1
ATOM 1771 C C . CYS A 1 220 ? -7.040 7.300 3.994 1.00 98.06 220 CYS A C 1
ATOM 1773 O O . CYS A 1 220 ? -8.084 7.779 3.547 1.00 98.06 220 CYS A O 1
ATOM 1775 N N . ILE A 1 221 ? -6.119 6.748 3.192 1.00 98.44 221 ILE A N 1
ATOM 1776 C CA . ILE A 1 221 ? -6.276 6.689 1.730 1.00 98.44 221 ILE A CA 1
ATOM 1777 C C . ILE A 1 221 ? -7.489 5.831 1.352 1.00 98.44 221 ILE A C 1
ATOM 1779 O O . ILE A 1 221 ? -8.287 6.230 0.507 1.00 98.44 221 ILE A O 1
ATOM 1783 N N . CYS A 1 222 ? -7.673 4.673 1.987 1.00 98.25 222 CYS A N 1
ATOM 1784 C CA . CYS A 1 222 ? -8.826 3.805 1.738 1.00 98.25 222 CYS A CA 1
ATOM 1785 C C . CYS A 1 222 ? -10.159 4.472 2.116 1.00 98.25 222 CYS A C 1
ATOM 1787 O O . CYS A 1 222 ? -11.167 4.248 1.445 1.00 98.25 222 CYS A O 1
ATOM 1789 N N . ALA A 1 223 ? -10.172 5.317 3.150 1.00 97.44 223 ALA A N 1
ATOM 1790 C CA . ALA A 1 223 ? -11.362 6.000 3.652 1.00 97.44 223 ALA A CA 1
ATOM 1791 C C . ALA A 1 223 ? -11.933 7.060 2.694 1.00 97.44 223 ALA A C 1
ATOM 1793 O O . ALA A 1 223 ? -13.024 7.569 2.953 1.00 97.44 223 ALA A O 1
ATOM 1794 N N . VAL A 1 224 ? -11.288 7.350 1.556 1.00 96.81 224 VAL A N 1
ATOM 1795 C CA . VAL A 1 224 ? -11.950 8.095 0.465 1.00 96.81 224 VAL A CA 1
ATOM 1796 C C . VAL A 1 224 ? -13.116 7.309 -0.143 1.00 96.81 224 VAL A C 1
ATOM 1798 O O . VAL A 1 224 ? -14.008 7.896 -0.751 1.00 96.81 224 VAL A O 1
ATOM 1801 N N . MET A 1 225 ? -13.131 5.982 0.032 1.00 96.94 225 MET A N 1
ATOM 1802 C CA . MET A 1 225 ? -14.202 5.108 -0.430 1.00 96.94 225 MET A CA 1
ATOM 1803 C C . MET A 1 225 ? -15.288 4.971 0.652 1.00 96.94 225 MET A C 1
ATOM 1805 O O . MET A 1 225 ? -15.002 4.475 1.745 1.00 96.94 225 MET A O 1
ATOM 1809 N N . PRO A 1 226 ? -16.566 5.283 0.359 1.00 94.81 226 PRO A N 1
ATOM 1810 C CA . PRO A 1 226 ? -17.647 5.208 1.349 1.00 94.81 226 PRO A CA 1
ATOM 1811 C C . PRO A 1 226 ? -17.839 3.825 1.983 1.00 94.81 226 PRO A C 1
ATOM 1813 O O . PRO A 1 226 ? -18.216 3.709 3.144 1.00 94.81 226 PRO A O 1
ATOM 1816 N N . ARG A 1 227 ? -17.560 2.756 1.229 1.00 94.88 227 ARG A N 1
ATOM 1817 C CA . ARG A 1 227 ? -17.638 1.374 1.730 1.00 94.88 227 ARG A CA 1
ATOM 1818 C C . ARG A 1 227 ? -16.630 1.117 2.850 1.00 94.88 227 ARG A C 1
ATOM 1820 O O . ARG A 1 227 ? -16.962 0.424 3.800 1.00 94.88 227 ARG A O 1
ATOM 1827 N N . VAL A 1 228 ? -15.441 1.716 2.759 1.00 96.44 228 VAL A N 1
ATOM 1828 C CA . VAL A 1 228 ? -14.424 1.628 3.813 1.00 96.44 228 VAL A CA 1
ATOM 1829 C C . VAL A 1 228 ? -14.868 2.427 5.032 1.00 96.44 228 VAL A C 1
ATOM 1831 O O . VAL A 1 228 ? -14.768 1.921 6.139 1.00 96.44 228 VAL A O 1
ATOM 1834 N N . GLN A 1 229 ? -15.431 3.627 4.850 1.00 95.50 229 GLN A N 1
ATOM 1835 C CA . GLN A 1 229 ? -15.974 4.419 5.965 1.00 95.50 229 GLN A CA 1
ATOM 1836 C C . GLN A 1 229 ? -17.043 3.644 6.749 1.00 95.50 229 GLN A C 1
ATOM 1838 O O . GLN A 1 229 ? -17.020 3.642 7.975 1.00 95.50 229 GLN A O 1
ATOM 1843 N N . LEU A 1 230 ? -17.942 2.947 6.045 1.00 94.88 230 LEU A N 1
ATOM 1844 C CA . LEU A 1 230 ? -18.935 2.070 6.669 1.00 94.88 230 LEU A CA 1
ATOM 1845 C C . LEU A 1 230 ? -18.278 0.890 7.395 1.00 94.88 230 LEU A C 1
ATOM 1847 O O . LEU A 1 230 ? -18.647 0.618 8.531 1.00 94.88 230 LEU A O 1
ATOM 1851 N N . HIS A 1 231 ? -17.279 0.248 6.781 1.00 94.88 231 HIS A N 1
ATOM 1852 C CA . HIS A 1 231 ? -16.519 -0.848 7.396 1.00 94.88 231 HIS A CA 1
ATOM 1853 C C . HIS A 1 231 ? -15.821 -0.419 8.694 1.00 94.88 231 HIS A C 1
ATOM 1855 O O . HIS A 1 231 ? -15.784 -1.171 9.659 1.00 94.88 231 HIS A O 1
ATOM 1861 N N . LEU A 1 232 ? -15.316 0.817 8.769 1.00 95.00 232 LEU A N 1
ATOM 1862 C CA . LEU A 1 232 ? -14.731 1.368 10.000 1.00 95.00 232 LEU A CA 1
ATOM 1863 C C . LEU A 1 232 ? -15.759 1.523 11.137 1.00 95.00 232 LEU A C 1
ATOM 1865 O O . LEU A 1 232 ? -15.372 1.593 12.302 1.00 95.00 232 LEU A O 1
ATOM 1869 N N . CYS A 1 233 ? -17.057 1.568 10.828 1.00 94.38 233 CYS A N 1
ATOM 1870 C CA . CYS A 1 233 ? -18.133 1.564 11.821 1.00 94.38 233 CYS A CA 1
ATOM 1871 C C . CYS A 1 233 ? -18.562 0.149 12.250 1.00 94.38 233 CYS A C 1
ATOM 1873 O O . CYS A 1 233 ? -19.414 0.018 13.132 1.00 94.38 233 CYS A O 1
ATOM 1875 N N . GLU A 1 234 ? -18.003 -0.901 11.647 1.00 91.88 234 GLU A N 1
ATOM 1876 C CA . GLU A 1 234 ? -18.278 -2.288 12.016 1.00 91.88 234 GLU A CA 1
ATOM 1877 C C . GLU A 1 234 ? -17.395 -2.752 13.181 1.00 91.88 234 GLU A C 1
ATOM 1879 O O . GLU A 1 234 ? -16.431 -2.091 13.586 1.00 91.88 234 GLU A O 1
ATOM 1884 N N . ARG A 1 235 ? -17.774 -3.895 13.764 1.00 88.06 235 ARG A N 1
ATOM 1885 C CA . ARG A 1 235 ? -17.014 -4.516 14.849 1.00 88.06 235 ARG A CA 1
ATOM 1886 C C . ARG A 1 235 ? -15.766 -5.199 14.301 1.00 88.06 235 ARG A C 1
ATOM 1888 O O . ARG A 1 235 ? -15.815 -5.812 13.239 1.00 88.06 235 ARG A O 1
ATOM 1895 N N . VAL A 1 236 ? -14.684 -5.116 15.063 1.00 84.06 236 VAL A N 1
ATOM 1896 C CA . VAL A 1 236 ? -13.408 -5.776 14.789 1.00 84.06 236 VAL A CA 1
ATOM 1897 C C . VAL A 1 236 ? -13.123 -6.753 15.920 1.00 84.06 236 VAL A C 1
ATOM 1899 O O . VAL A 1 236 ? -13.184 -6.369 17.090 1.00 84.06 236 VAL A O 1
ATOM 1902 N N . ASP A 1 237 ? -12.807 -7.995 15.560 1.00 80.25 237 ASP A N 1
ATOM 1903 C CA . ASP A 1 237 ? -12.352 -9.010 16.506 1.00 80.25 237 ASP A CA 1
ATOM 1904 C C . ASP A 1 237 ? -10.922 -8.671 16.960 1.00 80.25 237 ASP A C 1
ATOM 1906 O O . ASP A 1 237 ? -9.998 -8.581 16.140 1.00 80.25 237 ASP A O 1
ATOM 1910 N N . LEU A 1 238 ? -10.766 -8.448 18.265 1.00 73.31 238 LEU A N 1
ATOM 1911 C CA . LEU A 1 238 ? -9.513 -8.106 18.940 1.00 73.31 238 LEU A CA 1
ATOM 1912 C C . LEU A 1 238 ? -9.125 -9.197 19.959 1.00 73.31 238 LEU A C 1
ATOM 1914 O O . LEU A 1 238 ? -10.012 -9.906 20.436 1.00 73.31 238 LEU A O 1
ATOM 1918 N N . PRO A 1 239 ? -7.830 -9.314 20.316 1.00 57.50 239 PRO A N 1
ATOM 1919 C CA . PRO A 1 239 ? -7.312 -10.353 21.220 1.00 57.50 239 PRO A CA 1
ATOM 1920 C C . PRO A 1 239 ? -7.946 -10.386 22.619 1.00 57.50 239 PRO A C 1
ATOM 1922 O O . PRO A 1 239 ? -8.178 -11.468 23.143 1.00 57.50 239 PRO A O 1
ATOM 1925 N N . ASP A 1 240 ? -8.298 -9.240 23.207 1.00 61.22 240 ASP A N 1
ATOM 1926 C CA . ASP A 1 240 ? -8.809 -9.172 24.591 1.00 61.22 240 ASP A CA 1
ATOM 1927 C C . ASP A 1 240 ? -10.291 -9.582 24.745 1.00 61.22 240 ASP A C 1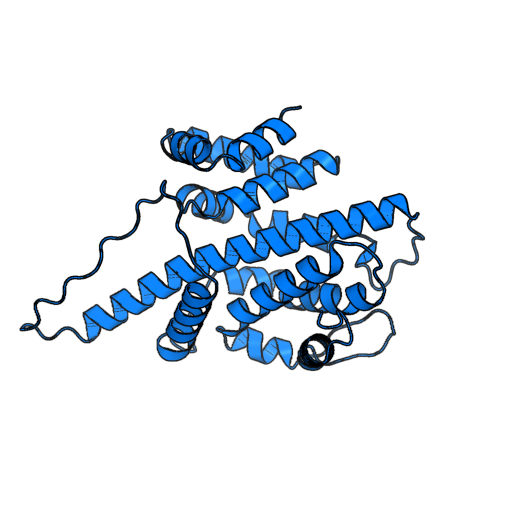
ATOM 1929 O O . ASP A 1 240 ? -10.956 -9.175 25.700 1.00 61.22 240 ASP A O 1
ATOM 1933 N N . GLU A 1 241 ? -10.869 -10.292 23.767 1.00 54.88 241 GLU A N 1
ATOM 1934 C CA . GLU A 1 241 ? -12.315 -10.582 23.637 1.00 54.88 241 GLU A CA 1
ATOM 1935 C C . GLU A 1 241 ? -13.220 -9.323 23.629 1.00 54.88 241 GLU A C 1
ATOM 1937 O O . GLU A 1 241 ? -14.452 -9.398 23.544 1.00 54.88 241 GLU A O 1
ATOM 1942 N N . ALA A 1 242 ? -12.622 -8.131 23.677 1.00 61.91 242 ALA A N 1
ATOM 1943 C CA . ALA A 1 242 ? -13.300 -6.853 23.643 1.00 61.91 242 ALA A CA 1
ATOM 1944 C C . ALA A 1 242 ? -13.629 -6.496 22.193 1.00 61.91 242 ALA A C 1
ATOM 1946 O O . ALA A 1 242 ? -12.834 -5.893 21.472 1.00 61.91 242 ALA A O 1
ATOM 1947 N N . MET A 1 243 ? -14.842 -6.846 21.767 1.00 63.34 243 MET A N 1
ATOM 1948 C CA . MET A 1 243 ? -15.389 -6.367 20.499 1.00 63.34 243 MET A CA 1
ATOM 1949 C C . MET A 1 243 ? -15.417 -4.840 20.500 1.00 63.34 243 MET A C 1
ATOM 1951 O O . MET A 1 243 ? -16.241 -4.227 21.184 1.00 63.34 243 MET A O 1
ATOM 1955 N N . THR A 1 244 ? -14.548 -4.230 19.700 1.00 81.56 244 THR A N 1
ATOM 1956 C CA . THR A 1 244 ? -14.533 -2.782 19.499 1.00 81.56 244 THR A CA 1
ATOM 1957 C C . THR A 1 244 ? -14.997 -2.428 18.094 1.00 81.56 244 THR A C 1
ATOM 1959 O O . THR A 1 244 ? -15.068 -3.271 17.202 1.00 81.56 244 THR A O 1
ATOM 1962 N N . VAL A 1 245 ? -15.349 -1.164 17.896 1.00 88.12 245 VAL A N 1
ATOM 1963 C CA . VAL A 1 245 ? -15.643 -0.616 16.571 1.00 88.12 245 VAL A CA 1
ATOM 1964 C C . VAL A 1 245 ? -14.330 -0.155 15.945 1.00 88.12 245 VAL A C 1
ATOM 1966 O O . VAL A 1 245 ? -13.508 0.436 16.643 1.00 88.12 245 VAL A O 1
ATOM 1969 N N . GLY A 1 246 ? -14.131 -0.374 14.644 1.00 87.56 246 GLY A N 1
ATOM 1970 C CA . GLY A 1 246 ? -12.891 0.019 13.957 1.00 87.56 246 GLY A CA 1
ATOM 1971 C C . GLY A 1 246 ? -12.491 1.482 14.196 1.00 87.56 246 GLY A C 1
ATOM 1972 O O . GLY A 1 246 ? -11.326 1.782 14.448 1.00 87.56 246 GLY A O 1
ATOM 1973 N N . LEU A 1 247 ? -13.467 2.391 14.222 1.00 91.19 247 LEU A N 1
ATOM 1974 C CA . LEU A 1 247 ? -13.250 3.806 14.519 1.00 91.19 247 LEU A CA 1
ATOM 1975 C C . LEU A 1 247 ? -12.664 4.050 15.920 1.00 91.19 247 LEU A C 1
ATOM 1977 O O . LEU A 1 247 ? -11.847 4.951 16.075 1.00 91.19 247 LEU A O 1
ATOM 1981 N N . ASN A 1 248 ? -13.018 3.243 16.922 1.00 89.62 248 ASN A N 1
ATOM 1982 C CA . ASN A 1 248 ? -12.462 3.382 18.270 1.00 89.62 248 ASN A CA 1
ATOM 1983 C C . ASN A 1 248 ? -10.971 3.025 18.305 1.00 89.62 248 ASN A C 1
ATOM 1985 O O . ASN A 1 248 ? -10.221 3.676 19.021 1.00 89.62 248 ASN A O 1
ATOM 1989 N N . VAL A 1 249 ? -10.531 2.046 17.504 1.00 89.75 249 VAL A N 1
ATOM 1990 C CA . VAL A 1 249 ? -9.100 1.715 17.364 1.00 89.75 249 VAL A CA 1
ATOM 1991 C C . VAL A 1 249 ? -8.325 2.913 16.810 1.00 89.75 249 VAL A C 1
ATOM 1993 O O . VAL A 1 249 ? -7.246 3.243 17.293 1.00 89.75 249 VAL A O 1
ATOM 1996 N N . ILE A 1 250 ? -8.894 3.600 15.814 1.00 90.88 250 ILE A N 1
ATOM 1997 C CA . ILE A 1 250 ? -8.293 4.807 15.227 1.00 90.88 250 ILE A CA 1
ATOM 1998 C C . ILE A 1 250 ? -8.249 5.949 16.250 1.00 90.88 250 ILE A C 1
ATOM 2000 O O . ILE A 1 250 ? -7.244 6.653 16.332 1.00 90.88 250 ILE A O 1
ATOM 2004 N N . LEU A 1 251 ? -9.318 6.137 17.028 1.00 87.56 251 LEU A N 1
ATOM 2005 C CA . LEU A 1 251 ? -9.376 7.176 18.058 1.00 87.56 251 LEU A CA 1
ATOM 2006 C C . LEU A 1 251 ? -8.354 6.930 19.175 1.00 87.56 251 LEU A C 1
ATOM 2008 O O . LEU A 1 251 ? -7.611 7.851 19.497 1.00 87.56 251 LEU A O 1
ATOM 2012 N N . GLY A 1 252 ? -8.226 5.698 19.678 1.00 85.31 252 GLY A N 1
ATOM 2013 C CA . GLY A 1 252 ? -7.204 5.356 20.677 1.00 85.31 252 GLY A CA 1
ATOM 2014 C C . GLY A 1 252 ? -5.774 5.581 20.165 1.00 85.31 252 GLY A C 1
ATOM 2015 O O . GLY A 1 252 ? -4.916 6.109 20.875 1.00 85.31 252 GLY A O 1
ATOM 2016 N N . ALA A 1 253 ? -5.526 5.304 18.879 1.00 86.06 253 ALA A N 1
ATOM 2017 C CA . ALA A 1 253 ? -4.260 5.654 18.233 1.00 86.06 253 ALA A CA 1
ATOM 2018 C C . ALA A 1 253 ? -3.995 7.168 18.218 1.00 86.06 253 ALA A C 1
ATOM 2020 O O . ALA A 1 253 ? -2.865 7.596 18.454 1.00 86.06 253 ALA A O 1
ATOM 2021 N N . ALA A 1 254 ? -5.024 7.974 17.942 1.00 81.94 254 ALA A N 1
ATOM 2022 C CA . ALA A 1 254 ? -4.931 9.431 17.878 1.00 81.94 254 ALA A CA 1
ATOM 2023 C C . ALA A 1 254 ? -4.794 10.096 19.259 1.00 81.94 254 ALA A C 1
ATOM 2025 O O . ALA A 1 254 ? -4.215 11.174 19.356 1.00 81.94 254 ALA A O 1
ATOM 2026 N N . GLU A 1 255 ? -5.286 9.458 20.322 1.00 79.06 255 GLU A N 1
ATOM 2027 C CA . GLU A 1 255 ? -5.135 9.916 21.711 1.00 79.06 255 GLU A CA 1
ATOM 2028 C C . GLU A 1 255 ? -3.715 9.692 22.270 1.00 79.06 255 GLU A C 1
ATOM 2030 O O . GLU A 1 255 ? -3.416 10.083 23.399 1.00 79.06 255 GLU A O 1
ATOM 2035 N N . GLY A 1 256 ? -2.814 9.099 21.477 1.00 70.19 256 GLY A N 1
ATOM 2036 C CA . GLY A 1 256 ? -1.432 8.828 21.873 1.00 70.19 256 GLY A CA 1
ATOM 2037 C C . GLY A 1 256 ? -1.289 7.610 22.787 1.00 70.19 256 GLY A C 1
ATOM 2038 O O . GLY A 1 25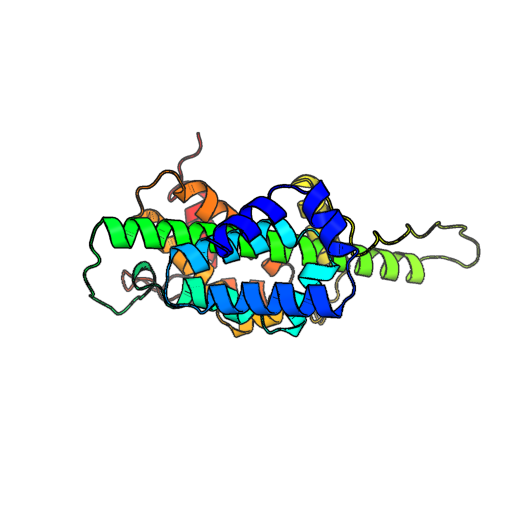6 ? -0.211 7.376 23.337 1.00 70.19 256 GLY A O 1
ATOM 2039 N N . GLU A 1 257 ? -2.348 6.809 22.940 1.00 67.44 257 GLU A N 1
ATOM 2040 C CA . GLU A 1 257 ? -2.330 5.619 23.795 1.00 67.44 257 GLU A CA 1
ATOM 2041 C C . GLU A 1 257 ? -1.384 4.530 23.252 1.00 67.44 257 GLU A C 1
ATOM 2043 O O . GLU A 1 257 ? -0.830 3.743 24.018 1.00 67.44 257 GLU A O 1
ATOM 2048 N N . ILE A 1 258 ? -1.152 4.514 21.933 1.00 67.75 258 ILE A N 1
ATOM 2049 C CA . ILE A 1 258 ? -0.296 3.530 21.240 1.00 67.75 258 ILE A CA 1
ATOM 2050 C C . ILE A 1 258 ? 1.147 4.017 21.131 1.00 67.75 258 ILE A C 1
ATOM 2052 O O . ILE A 1 258 ? 2.120 3.279 21.318 1.00 67.75 258 ILE A O 1
ATOM 2056 N N . VAL A 1 259 ? 1.300 5.285 20.766 1.00 68.25 259 VAL A N 1
ATOM 2057 C CA . VAL A 1 259 ? 2.584 5.943 20.557 1.00 68.25 259 VAL A CA 1
ATOM 2058 C C . VAL A 1 259 ? 2.446 7.333 21.145 1.00 68.25 259 VAL A C 1
ATOM 2060 O O . VAL A 1 259 ? 1.698 8.146 20.614 1.00 68.25 259 VAL A O 1
ATOM 2063 N N . GLN A 1 260 ? 3.159 7.592 22.239 1.00 65.62 260 GLN A N 1
ATOM 2064 C CA . GLN A 1 260 ? 3.190 8.925 22.830 1.00 65.62 260 GLN A CA 1
ATOM 2065 C C . GLN A 1 260 ? 3.833 9.909 21.850 1.00 65.62 260 GLN A C 1
ATOM 2067 O O . GLN A 1 260 ? 4.835 9.576 21.204 1.00 65.62 260 GLN A O 1
ATOM 2072 N N . ASP A 1 261 ? 3.258 11.108 21.756 1.00 56.97 261 ASP A N 1
ATOM 2073 C CA . ASP A 1 261 ? 3.868 12.207 21.016 1.00 56.97 261 ASP A CA 1
ATOM 2074 C C . ASP A 1 261 ? 5.251 12.550 21.610 1.00 56.97 261 ASP A C 1
ATOM 2076 O O . ASP A 1 261 ? 5.433 12.453 22.829 1.00 56.97 261 ASP A O 1
ATOM 2080 N N . PRO A 1 262 ? 6.240 12.895 20.762 1.00 54.38 262 PRO A N 1
ATOM 2081 C CA . PRO A 1 262 ? 7.597 13.225 21.195 1.00 54.38 262 PRO A CA 1
ATOM 2082 C C . PRO A 1 262 ? 7.696 14.498 22.048 1.00 54.38 262 PRO A C 1
ATOM 2084 O O . PRO A 1 262 ? 6.884 15.431 21.853 1.00 54.38 262 PRO A O 1
#

InterPro domains:
  IPR033270 VPRBP/DCAF1 family [PTHR13129] (1-262)
  IPR060223 DCAF1, helical domain [PF27600] (105-262)
  IPR060225 DCAF1, helical domain 2 [PF27635] (1-23)

Foldseek 3Di:
DVLQVLLVCLVPLVSQLVVLVDDLVSLLVVLVVLLVQLVDPDLVSNLSSLNSLLSNLLQQSNLVSCVVVVNLLSLVCSQPPQPLLDLPDPPDDDPVSVVSNLSSLLSSLSSLLSSLLSLLVVVLLVQVQVVCVVPDDPPDPDDNDDDDDNSHGDDADPVNSVVSLVSLLPRPDLPDDRVSLVVCVVSVVLLSLLQLLQSLLPDDDPSSVSSNVSSVSSLSSSVSHVVSVVQQQDWHCYNVNDTDRNVVSVVCVVVCSNHNDD

Organism: NCBI:txid320908

Radius of gyration: 19.36 Å; chains: 1; bounding box: 42×50×51 Å

Secondary structure (DSSP, 8-state):
-HHHHHHHHHHSHHHHHHHTTS-HHHHHHHHHHHHHHHHSS-HHHHHHHHHHHHHHTTBHHHHHHHHHTTHHHHHHHHHHT-GGG-SS------HHHHHHHHHHHHHHHHHHHHHHHHHHHHHHHHHHHHHHHHH--TT----PPPPPPTTSBP---HHHHHHHHHHHHHHS-TT---HHHHHHHHTTHHHHHHHHHHHTTT--STTHHHHHHHHHHHHHHHTTSHHHHHHHTSEE--TTS--EEHHHHHHHHHTTSSS---

pLDDT: mean 90.29, std 10.8, range [54.38, 98.75]

Sequence (262 aa):
GVSICLYYLAYCEDALERVCLLPHHILADLVSYALWLLECSHDSGRCHATMFFGFSFQFRIILEEFDVQDGLRKLYNVMSTLPILAVEDDAALNEDEECSARQIVRHVCVALKRYLEAHLHIKAEYVRRVHMRENASETSHMKIPATLPSYKAFKSSPEDVQEQINTLLELMSFRAQWTPVDELMRLGGITLLLQVIAFAYEWNYSGRAETVRSALEVLCICAVMPRVQLHLCERVDLPDEAMTVGLNVILGAAEGEIVQDP